Protein AF-A0A2Z5PJX3-F1 (afdb_monomer)

Solvent-accessible surface area (backbone atoms only — not comparable to full-atom values): 12670 Å² total; per-residue (Å²): 133,63,71,69,59,55,53,55,52,50,52,55,50,52,56,53,39,61,76,67,70,78,62,76,98,75,72,78,76,47,72,66,60,55,50,52,52,53,50,53,51,51,51,50,51,51,52,50,49,52,58,71,68,41,98,76,66,58,88,32,54,37,58,27,92,85,64,36,52,59,46,70,39,87,49,50,39,29,70,33,85,63,18,35,38,29,1,36,32,38,40,31,39,28,19,23,34,28,49,53,15,35,43,42,37,55,42,73,61,66,64,33,36,40,39,32,34,35,22,33,38,25,40,45,17,39,36,41,39,44,62,67,26,37,33,41,34,33,37,39,18,36,37,27,44,46,14,36,44,30,26,42,28,36,40,21,41,42,14,34,38,25,42,49,12,38,41,28,27,26,35,40,22,40,46,13,35,40,20,42,50,12,40,36,39,16,67,93,42,84,94,50,34,64,48,48,61,36,23,29,46,53,54,54,14,41,32,33,58,47,98,87,67,47,59,32,37,42,40,78,89,71,50,72,38,74,49,67,86,72,42,52,62,57,51,77,89,54,65,62,47,49,59,53,52,32,55,51,36,34,54,48,16,49,55,60,73,74,110

Nearest PDB structures (foldseek):
  3oup-assembly1_A  TM=8.317E-01  e=2.552E-13  Methanosarcina thermophila
  3otz-assembly1_A  TM=8.317E-01  e=4.965E-13  Methanosarcina thermophila
  3ow5-assembly1_A  TM=8.429E-01  e=9.179E-13  Methanosarcina thermophila
  1qrl-assembly1_A  TM=8.020E-01  e=3.137E-12  Methanosarcina thermophila
  5vmk-assembly1_C  TM=3.518E-01  e=7.604E-02  Acinetobacter baumannii

Foldseek 3Di:
DDVVVVVVVVVVVVVVCVVVVNDDPPPPCDPVNVVVVVVVVVVVVVVVVCVVPPPDPLVQFEEAPVRAGEAEDPALEDADSQHHAYHQEYAEHLEAHEHLEYAYQHQPPGPYEYHEYLEYHYANEYEYEHYPAYEAEYALEYDEHNEYEYPPEYHEALEYEYANEYAYQAYEYALEYEEAVEYEHQPPPVVTHYQYHQFYLYHNWYFYQDPVRQTWIQHPVRDIDRDSVPGHGDDPVCSCVSVVVSVVSSVVSVVVVVD

pLDDT: mean 88.61, std 17.19, range [41.38, 98.94]

Sequence (259 aa):
MNKKIAVLGMFCMALTLLFAGCVDNQTAVDESTTNELKSEISNLEAEVNKLKSSPNMIPNVRQNLEGHSPSISKIGTYIDPDAVVIGNVKIGDNVYVGPHAVVRCDEVPTKGIVIGNKVNIQDGVIIHALRGTKIEIEDEASLAHGSIVHGPAKIGKNAFVAFGAVVFAAEVGPGALIGHNAVVDGIGVEGGLKIPAGKMVPSGAVVMKDVDGQVKAFLPDGTVLTDLNELPNVVDWYKPVPGKVVDVNIELAEGYLKK

InterPro domains:
  IPR001451 Hexapeptide repeat [PF00132] (76-104)
  IPR011004 Trimeric LpxA-like superfamily [SSF51161] (70-209)
  IPR052265 Gamma-class Carbonic Anhydrase [PTHR43360] (65-257)

Organism: NCBI:txid637914

Mean predicted aligned error: 10.29 Å

Secondary structure (DSSP, 8-state):
--HHHHHHHHHHHHHHHHHTT-S-S-----HHHHHHHHHHHHHHHHHHHHHHTSS---TTEE--TT----EE-SSS-EE-TT-EEEESEEE-TT-EE-TT-EEEE-SSS---EEE-TT-EE-TT-EEEE-TT--EEE-TT-EE-TT-EEEESEEE-TT-EE-TT-EEESEEEPTT-EE-TT-EEE-TT-TT-EEEPTTBEE-TT-EEEE-TTS-EEEE-TTS-EES-GGGSPBPPTTTTTHHHHHHHHHHHHHHHHHT-

Structure (mmCIF, N/CA/C/O backbone):
data_AF-A0A2Z5PJX3-F1
#
_entry.id   AF-A0A2Z5PJX3-F1
#
loop_
_atom_site.group_PDB
_atom_site.id
_atom_site.type_symbol
_atom_site.label_atom_id
_atom_site.label_alt_id
_atom_site.label_comp_id
_atom_site.label_asym_id
_atom_site.label_entity_id
_atom_site.label_seq_id
_atom_site.pdbx_PDB_ins_code
_atom_site.Cartn_x
_atom_site.Cartn_y
_atom_site.Cartn_z
_atom_site.occupancy
_atom_site.B_iso_or_equiv
_atom_site.auth_seq_id
_atom_site.auth_comp_id
_atom_site.auth_asym_id
_atom_site.auth_atom_id
_atom_site.pdbx_PDB_model_num
ATOM 1 N N . MET A 1 1 ? -43.841 -21.599 4.870 1.00 46.22 1 MET A N 1
ATOM 2 C CA . MET A 1 1 ? -44.004 -20.151 5.127 1.00 46.22 1 MET A CA 1
ATOM 3 C C . MET A 1 1 ? -43.668 -19.905 6.591 1.00 46.22 1 MET A C 1
ATOM 5 O O . MET A 1 1 ? -44.207 -20.600 7.443 1.00 46.22 1 MET A O 1
ATOM 9 N N . ASN A 1 2 ? -42.670 -19.069 6.875 1.00 43.12 2 ASN A N 1
ATOM 10 C CA . ASN A 1 2 ? -42.011 -19.016 8.183 1.00 43.12 2 ASN A CA 1
ATOM 11 C C . ASN A 1 2 ? -42.954 -18.403 9.238 1.00 43.12 2 ASN A C 1
ATOM 13 O O . ASN A 1 2 ? -43.406 -17.275 9.043 1.00 43.12 2 ASN A O 1
ATOM 17 N N . LYS A 1 3 ? -43.253 -19.111 10.341 1.00 44.91 3 LYS A N 1
ATOM 18 C CA . LYS A 1 3 ? -44.212 -18.657 11.379 1.00 44.91 3 LYS A CA 1
ATOM 19 C C . LYS A 1 3 ? -43.904 -17.241 11.900 1.00 44.91 3 LYS A C 1
ATOM 21 O O . LYS A 1 3 ? -44.824 -16.487 12.183 1.00 44.91 3 LYS A O 1
ATOM 26 N N . LYS A 1 4 ? -42.627 -16.843 11.912 1.00 42.62 4 LYS A N 1
ATOM 27 C CA . LYS A 1 4 ? -42.163 -15.500 12.307 1.00 42.62 4 LYS A CA 1
ATOM 28 C C . LYS A 1 4 ? -42.618 -14.368 11.367 1.00 42.62 4 LYS A C 1
ATOM 30 O O . LYS A 1 4 ? -42.887 -13.269 11.832 1.00 42.62 4 LYS A O 1
ATOM 35 N N . ILE A 1 5 ? -42.760 -14.635 10.065 1.00 48.75 5 ILE A N 1
ATOM 36 C CA . ILE A 1 5 ? -43.233 -13.641 9.078 1.00 48.75 5 ILE A CA 1
ATOM 37 C C . ILE A 1 5 ? -44.749 -13.434 9.214 1.00 48.75 5 ILE A C 1
ATOM 39 O O . ILE A 1 5 ? -45.239 -12.318 9.067 1.00 48.75 5 ILE A O 1
ATOM 43 N N . ALA A 1 6 ? -45.490 -14.492 9.560 1.00 45.69 6 ALA A N 1
ATOM 44 C CA . ALA A 1 6 ? -46.930 -14.409 9.792 1.00 45.69 6 ALA A CA 1
ATOM 45 C C . ALA A 1 6 ? -47.277 -13.582 11.046 1.00 45.69 6 ALA A C 1
ATOM 47 O O . ALA A 1 6 ? -48.224 -12.801 11.012 1.00 45.69 6 ALA A O 1
ATOM 48 N N . VAL A 1 7 ? -46.485 -13.704 12.120 1.00 50.12 7 VAL A N 1
ATOM 49 C CA . VAL A 1 7 ? -46.673 -12.937 13.367 1.00 50.12 7 VAL A CA 1
ATOM 50 C C . VAL A 1 7 ? -46.388 -11.447 13.155 1.00 50.12 7 VAL A C 1
ATOM 52 O O . VAL A 1 7 ? -47.189 -10.608 13.557 1.00 50.12 7 VAL A O 1
ATOM 55 N N . LEU A 1 8 ? -45.310 -11.104 12.440 1.00 48.91 8 LEU A N 1
ATOM 56 C CA . LEU A 1 8 ? -44.985 -9.708 12.126 1.00 48.91 8 LEU A CA 1
ATOM 57 C C . LEU A 1 8 ? -46.034 -9.060 11.200 1.00 48.91 8 LEU A C 1
ATOM 59 O O . LEU A 1 8 ? -46.390 -7.895 11.378 1.00 48.91 8 LEU A O 1
ATOM 63 N N . GLY A 1 9 ? -46.574 -9.836 10.251 1.00 48.81 9 GLY A N 1
ATOM 64 C CA . GLY A 1 9 ? -47.677 -9.411 9.386 1.00 48.81 9 GLY A CA 1
ATOM 65 C C . GLY A 1 9 ? -48.978 -9.146 10.152 1.00 48.81 9 GLY A C 1
ATOM 66 O O . GLY A 1 9 ? -49.625 -8.128 9.915 1.00 48.81 9 GLY A O 1
ATOM 67 N N . MET A 1 10 ? -49.333 -10.006 11.115 1.00 57.09 10 MET A N 1
ATOM 68 C CA . MET A 1 10 ? -50.496 -9.788 11.989 1.00 57.09 10 MET A CA 1
ATOM 69 C C . MET A 1 10 ? -50.324 -8.563 12.891 1.00 57.09 10 MET A C 1
ATOM 71 O O . MET A 1 10 ? -51.282 -7.818 13.082 1.00 57.09 10 MET A O 1
ATOM 75 N N . PHE A 1 11 ? -49.111 -8.307 13.387 1.00 58.03 11 PHE A N 1
ATOM 76 C CA . PHE A 1 11 ? -48.839 -7.157 14.251 1.00 58.03 11 PHE A CA 1
ATOM 77 C C . PHE A 1 11 ? -48.949 -5.821 13.497 1.00 58.03 11 PHE A C 1
ATOM 79 O O . PHE A 1 11 ? -49.584 -4.887 13.983 1.00 58.03 11 PHE A O 1
ATOM 86 N N . CYS A 1 12 ? -48.424 -5.741 12.266 1.00 54.69 12 CYS A N 1
ATOM 87 C CA . CYS A 1 12 ? -48.608 -4.562 11.409 1.00 54.69 12 CYS A CA 1
ATOM 88 C C . CYS A 1 12 ? -50.082 -4.341 11.044 1.00 54.69 12 CYS A C 1
ATOM 90 O O . CYS A 1 12 ? -50.561 -3.208 11.078 1.00 54.69 12 CYS A O 1
ATOM 92 N N . MET A 1 13 ? -50.825 -5.406 10.733 1.00 52.38 13 MET A N 1
ATOM 93 C CA . MET A 1 13 ? -52.239 -5.298 10.369 1.00 52.38 13 MET A CA 1
ATOM 94 C C . MET A 1 13 ? -53.106 -4.851 11.557 1.00 52.38 13 MET A C 1
ATOM 96 O O . MET A 1 13 ? -53.961 -3.984 11.388 1.00 52.38 13 MET A O 1
ATOM 100 N N . ALA A 1 14 ? -52.833 -5.356 12.765 1.00 51.91 14 ALA A N 1
ATOM 101 C CA . ALA A 1 14 ? -53.510 -4.934 13.991 1.00 51.91 14 ALA A CA 1
ATOM 102 C C . ALA A 1 14 ? -53.243 -3.456 14.323 1.00 51.91 14 ALA A C 1
ATOM 104 O O . ALA A 1 14 ? -54.176 -2.717 14.634 1.00 51.91 14 ALA A O 1
ATOM 105 N N . LEU A 1 15 ? -51.995 -2.994 14.175 1.00 51.97 15 LEU A N 1
ATOM 106 C CA . LEU A 1 15 ? -51.633 -1.592 14.400 1.00 51.97 15 LEU A CA 1
ATOM 107 C C . LEU A 1 15 ? -52.305 -0.659 13.377 1.00 51.97 15 LEU A C 1
ATOM 109 O O . LEU A 1 15 ? -52.780 0.416 13.730 1.00 51.97 15 LEU A O 1
ATOM 113 N N . THR A 1 16 ? -52.419 -1.095 12.119 1.00 54.25 16 THR A N 1
ATOM 114 C CA . THR A 1 16 ? -53.083 -0.324 11.053 1.00 54.25 16 THR A CA 1
ATOM 115 C C . THR A 1 16 ? -54.600 -0.224 11.277 1.00 54.25 16 THR A C 1
ATOM 117 O O . THR A 1 16 ? -55.190 0.831 11.053 1.00 54.25 16 THR A O 1
ATOM 120 N N . LEU A 1 17 ? -55.236 -1.291 11.776 1.00 47.91 17 LEU A N 1
ATOM 121 C CA . LEU A 1 17 ? -56.667 -1.315 12.109 1.00 47.91 17 LEU A CA 1
ATOM 122 C C . LEU A 1 17 ? -57.007 -0.470 13.351 1.00 47.91 17 LEU A C 1
ATOM 124 O O . LEU A 1 17 ? -58.085 0.123 13.398 1.00 47.91 17 LEU A O 1
ATOM 128 N N . LEU A 1 18 ? -56.075 -0.357 14.307 1.00 49.09 18 LEU A N 1
ATOM 129 C CA . LEU A 1 18 ? -56.179 0.527 15.477 1.00 49.09 18 LEU A CA 1
ATOM 130 C C . LEU A 1 18 ? -56.154 2.016 15.090 1.00 49.09 18 LEU A C 1
ATOM 132 O O . LEU A 1 18 ? -56.940 2.794 15.623 1.00 49.09 18 LEU A O 1
ATOM 136 N N . PHE A 1 19 ? -55.315 2.417 14.128 1.00 47.62 19 PHE A N 1
ATOM 137 C CA . PHE A 1 19 ? -55.285 3.802 13.628 1.00 47.62 19 PHE A CA 1
ATOM 138 C C . PHE A 1 19 ? -56.440 4.139 12.669 1.00 47.62 19 PHE A C 1
ATOM 140 O O . PHE A 1 19 ? -56.795 5.308 12.535 1.00 47.62 19 PHE A O 1
ATOM 147 N N . ALA A 1 20 ? -57.050 3.137 12.027 1.00 50.50 20 ALA A N 1
ATOM 148 C CA . ALA A 1 20 ? -58.196 3.317 11.131 1.00 50.50 20 ALA A CA 1
ATOM 149 C C . ALA A 1 20 ? -59.557 3.400 11.855 1.00 50.50 20 ALA A C 1
ATOM 151 O O . ALA A 1 20 ? -60.579 3.588 11.198 1.00 50.50 20 ALA A O 1
ATOM 152 N N . GLY A 1 21 ? -59.593 3.256 13.187 1.00 41.38 21 GLY A N 1
ATOM 153 C CA . GLY A 1 21 ? -60.825 3.364 13.979 1.00 41.38 21 GLY A CA 1
ATOM 154 C C . GLY A 1 21 ? -61.833 2.224 13.771 1.00 41.38 21 GLY A C 1
ATOM 155 O O . GLY A 1 21 ? -62.995 2.378 14.131 1.00 41.38 21 GLY A O 1
ATOM 156 N N . CYS A 1 22 ? -61.413 1.089 13.200 1.00 49.28 22 CYS A N 1
ATOM 157 C CA . CYS A 1 22 ? -62.289 -0.049 12.877 1.00 49.28 22 CYS A CA 1
ATOM 158 C C . CYS A 1 22 ? -62.397 -1.111 13.990 1.00 49.28 22 CYS A C 1
ATOM 160 O O . CYS A 1 22 ? -62.995 -2.161 13.758 1.00 49.28 22 CYS A O 1
ATOM 162 N N . VAL A 1 23 ? -61.815 -0.889 15.174 1.00 45.81 23 VAL A N 1
ATOM 163 C CA . VAL A 1 23 ? -61.860 -1.850 16.289 1.00 45.81 23 VAL A CA 1
ATOM 164 C C . VAL A 1 23 ? -62.451 -1.168 17.520 1.00 45.81 23 VAL A C 1
ATOM 166 O O . VAL A 1 23 ? -61.858 -0.237 18.064 1.00 45.81 23 VAL A O 1
ATOM 169 N N . ASP A 1 24 ? -63.628 -1.635 17.942 1.00 44.88 24 ASP A N 1
ATOM 170 C CA . ASP A 1 24 ? -64.253 -1.241 19.202 1.00 44.88 24 ASP A CA 1
ATOM 171 C C . ASP A 1 24 ? -63.334 -1.572 20.385 1.00 44.88 24 ASP A C 1
ATOM 173 O O . ASP A 1 24 ? -62.686 -2.618 20.434 1.00 44.88 24 ASP A O 1
ATOM 177 N N . ASN A 1 25 ? -63.306 -0.672 21.367 1.00 46.69 25 ASN A N 1
ATOM 178 C CA . ASN A 1 25 ? -62.399 -0.640 22.520 1.00 46.69 25 ASN A CA 1
ATOM 179 C C . ASN A 1 25 ? -62.655 -1.763 23.566 1.00 46.69 25 ASN A C 1
ATOM 181 O O . ASN A 1 25 ? -62.454 -1.569 24.764 1.00 46.69 25 ASN A O 1
ATOM 185 N N . GLN A 1 26 ? -63.157 -2.925 23.136 1.00 46.72 26 GLN A N 1
ATOM 186 C CA . GLN A 1 26 ? -63.553 -4.063 23.971 1.00 46.72 26 GLN A CA 1
ATOM 187 C C . GLN A 1 26 ? -63.102 -5.402 23.373 1.00 46.72 26 GLN A C 1
ATOM 189 O O . GLN A 1 26 ? -63.875 -6.336 23.194 1.00 46.72 26 GLN A O 1
ATOM 194 N N . THR A 1 27 ? -61.803 -5.550 23.159 1.00 50.88 27 THR A N 1
ATOM 195 C CA . THR A 1 27 ? -61.155 -6.827 23.471 1.00 50.88 27 THR A CA 1
ATOM 196 C C . THR A 1 27 ? -60.094 -6.501 24.497 1.00 50.88 27 THR A C 1
ATOM 198 O O . THR A 1 27 ? -59.020 -6.015 24.148 1.00 50.88 27 THR A O 1
ATOM 201 N N . ALA A 1 28 ? -60.432 -6.673 25.777 1.00 50.59 28 ALA A N 1
ATOM 202 C CA . ALA A 1 28 ? -59.435 -6.644 26.831 1.00 50.59 28 ALA A CA 1
ATOM 203 C C . ALA A 1 28 ? -58.403 -7.715 26.469 1.00 50.59 28 ALA A C 1
ATOM 205 O O . ALA A 1 28 ? -58.712 -8.904 26.506 1.00 50.59 28 ALA A O 1
ATOM 206 N N . VAL A 1 29 ? -57.224 -7.284 26.016 1.00 57.09 29 VAL A N 1
ATOM 207 C CA . VAL A 1 29 ? -56.081 -8.176 25.834 1.00 57.09 29 VAL A CA 1
ATOM 208 C C . VAL A 1 29 ? -55.873 -8.815 27.195 1.00 57.09 29 VAL A C 1
ATOM 210 O O . VAL A 1 29 ? -55.639 -8.097 28.170 1.00 57.09 29 VAL A O 1
ATOM 213 N N . ASP A 1 30 ? -56.089 -10.127 27.291 1.00 65.69 30 ASP A N 1
ATOM 214 C CA . ASP A 1 30 ? -56.069 -10.765 28.595 1.00 65.69 30 ASP A CA 1
ATOM 215 C C . ASP A 1 30 ? -54.675 -10.624 29.227 1.00 65.69 30 ASP A C 1
ATOM 217 O O . ASP A 1 30 ? -53.647 -10.391 28.570 1.00 65.69 30 ASP A O 1
ATOM 221 N N . GLU A 1 31 ? -54.649 -10.698 30.551 1.00 70.25 31 GLU A N 1
ATOM 222 C CA . GLU A 1 31 ? -53.427 -10.510 31.322 1.00 70.25 31 GLU A CA 1
ATOM 223 C C . GLU A 1 31 ? -52.363 -11.559 30.947 1.00 70.25 31 GLU A C 1
ATOM 225 O O . GLU A 1 31 ? -51.169 -11.265 30.978 1.00 70.25 31 GLU A O 1
ATOM 230 N N . SER A 1 32 ? -52.784 -12.745 30.489 1.00 69.94 32 SER A N 1
ATOM 231 C CA . SER A 1 32 ? -51.902 -13.813 30.008 1.00 69.94 32 SER A CA 1
ATOM 232 C C . SER A 1 32 ? -51.153 -13.406 28.736 1.00 69.94 32 SER A C 1
ATOM 234 O O . SER A 1 32 ? -49.930 -13.512 28.677 1.00 69.94 32 SER A O 1
ATOM 236 N N . THR A 1 33 ? -51.862 -12.854 27.756 1.00 72.50 33 THR A N 1
ATOM 237 C CA . THR A 1 33 ? -51.328 -12.376 26.474 1.00 72.50 33 THR A CA 1
ATOM 238 C C . THR A 1 33 ? -50.380 -11.199 26.701 1.00 72.50 33 THR A C 1
ATOM 240 O O . THR A 1 33 ? -49.303 -11.110 26.111 1.00 72.50 33 THR A O 1
ATOM 243 N N . THR A 1 34 ? -50.746 -10.303 27.622 1.00 73.75 34 THR A N 1
ATOM 244 C CA . THR A 1 34 ? -49.898 -9.170 28.014 1.00 73.75 34 THR A CA 1
ATOM 245 C C . THR A 1 34 ? -48.604 -9.643 28.689 1.00 73.75 34 THR A C 1
ATOM 247 O O . THR A 1 34 ? -47.535 -9.073 28.456 1.00 73.75 34 THR A O 1
ATOM 250 N N . ASN A 1 35 ? -48.677 -10.691 29.512 1.00 77.19 35 ASN A N 1
ATOM 251 C CA . ASN A 1 35 ? -47.518 -11.266 30.190 1.00 77.19 35 ASN A CA 1
ATOM 252 C C . ASN A 1 35 ? -46.603 -12.046 29.232 1.00 77.19 35 ASN A C 1
ATOM 254 O O . ASN A 1 35 ? -45.383 -11.920 29.345 1.00 77.19 35 ASN A O 1
ATOM 258 N N . GLU A 1 36 ? -47.153 -12.774 28.253 1.00 80.19 36 GLU A N 1
ATOM 259 C CA . GLU A 1 36 ? -46.365 -13.439 27.204 1.00 80.19 36 GLU A CA 1
ATOM 260 C C . GLU A 1 36 ? -45.559 -12.434 26.371 1.00 80.19 36 GLU A C 1
ATOM 262 O O . GLU A 1 36 ? -44.346 -12.605 26.219 1.00 80.19 36 GLU A O 1
ATOM 267 N N . LEU A 1 37 ? -46.193 -11.343 25.923 1.00 76.12 37 LEU A N 1
ATOM 268 C CA . LEU A 1 37 ? -45.531 -10.287 25.148 1.00 76.12 37 LEU A CA 1
ATOM 269 C C . LEU A 1 37 ? -44.408 -9.600 25.937 1.00 76.12 37 LEU A C 1
ATOM 271 O O . LEU A 1 37 ? -43.331 -9.355 25.395 1.00 76.12 37 LEU A O 1
ATOM 275 N N . LYS A 1 38 ? -44.618 -9.320 27.230 1.00 80.19 38 LYS A N 1
ATOM 276 C CA . LYS A 1 38 ? -43.562 -8.774 28.104 1.00 80.19 38 LYS A CA 1
ATOM 277 C C . LYS A 1 38 ? -42.380 -9.737 28.236 1.00 80.19 38 LYS A C 1
ATOM 279 O O . LYS A 1 38 ? -41.234 -9.292 28.247 1.00 80.19 38 LYS A O 1
ATOM 284 N N . SER A 1 39 ? -42.652 -11.040 28.311 1.00 83.19 39 SER A N 1
ATOM 285 C CA . SER A 1 39 ? -41.619 -12.080 28.352 1.00 83.19 39 SER A CA 1
ATOM 286 C C . SER A 1 39 ? -40.808 -12.119 27.049 1.00 83.19 39 SER A C 1
ATOM 288 O O . SER A 1 39 ? -39.578 -12.145 27.091 1.00 83.19 39 SER A O 1
ATOM 290 N N . GLU A 1 40 ? -41.472 -12.046 25.889 1.00 85.19 40 GLU A N 1
ATOM 291 C CA . GLU A 1 40 ? -40.796 -12.030 24.587 1.00 85.19 40 GLU A CA 1
ATOM 292 C C . GLU A 1 40 ? -39.946 -10.773 24.394 1.00 85.19 40 GLU A C 1
ATOM 294 O O . GLU A 1 40 ? -38.803 -10.880 23.950 1.00 85.19 40 GLU A O 1
ATOM 299 N N . ILE A 1 41 ? -40.457 -9.598 24.777 1.00 81.75 41 ILE A N 1
ATOM 300 C CA . ILE A 1 41 ? -39.696 -8.341 24.738 1.00 81.75 41 ILE A CA 1
ATOM 301 C C . ILE A 1 41 ? -38.460 -8.445 25.632 1.00 81.75 41 ILE A C 1
ATOM 303 O O . ILE A 1 41 ? -37.363 -8.141 25.176 1.00 81.75 41 ILE A O 1
ATOM 307 N N . SER A 1 42 ? -38.606 -8.940 26.863 1.00 86.25 42 SER A N 1
ATOM 308 C CA . SER A 1 42 ? -37.475 -9.107 27.782 1.00 86.25 42 SER A CA 1
ATOM 309 C C . SER A 1 42 ? -36.413 -10.071 27.231 1.00 86.25 42 SER A C 1
ATOM 311 O O . SER A 1 42 ? -35.215 -9.797 27.328 1.00 86.25 42 SER A O 1
ATOM 313 N N . ASN A 1 43 ? -36.832 -11.162 26.581 1.00 85.88 43 ASN A N 1
ATOM 314 C CA . ASN A 1 43 ? -35.920 -12.096 25.918 1.00 85.88 43 ASN A CA 1
ATOM 315 C C . ASN A 1 43 ? -35.189 -11.447 24.732 1.00 85.88 43 ASN A C 1
ATOM 317 O O . ASN A 1 43 ? -33.976 -11.614 24.595 1.00 85.88 43 ASN A O 1
ATOM 321 N N . LEU A 1 44 ? -35.899 -10.679 23.900 1.00 80.69 44 LEU A N 1
ATOM 322 C CA . LEU A 1 44 ? -35.307 -9.934 22.786 1.00 80.69 44 LEU A CA 1
ATOM 323 C C . LEU A 1 44 ? -34.335 -8.858 23.278 1.00 80.69 44 LEU A C 1
ATOM 325 O O . LEU A 1 44 ? -33.252 -8.714 22.720 1.00 80.69 44 LEU A O 1
ATOM 329 N N . GLU A 1 45 ? -34.673 -8.130 24.341 1.00 83.12 45 GLU A N 1
ATOM 330 C CA . GLU A 1 45 ? -33.786 -7.151 24.972 1.00 83.12 45 GLU A CA 1
ATOM 331 C C . GLU A 1 45 ? -32.519 -7.813 25.519 1.00 83.12 45 GLU A C 1
ATOM 333 O O . GLU A 1 45 ? -31.421 -7.288 25.327 1.00 83.12 45 GLU A O 1
ATOM 338 N N . ALA A 1 46 ? -32.638 -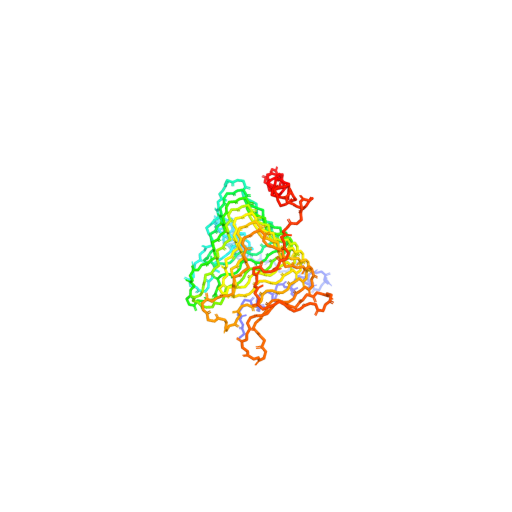8.985 26.148 1.00 79.75 46 ALA A N 1
ATOM 339 C CA . ALA A 1 46 ? -31.492 -9.759 26.612 1.00 79.75 46 ALA A CA 1
ATOM 340 C C . ALA A 1 46 ? -30.606 -10.231 25.446 1.00 79.75 46 ALA A C 1
ATOM 342 O O . ALA A 1 46 ? -29.379 -10.154 25.534 1.00 79.75 46 ALA A O 1
ATOM 343 N N . GLU A 1 47 ? -31.202 -10.670 24.335 1.00 76.00 47 GLU A N 1
ATOM 344 C CA . GLU A 1 47 ? -30.478 -11.090 23.131 1.00 76.00 47 GLU A CA 1
ATOM 345 C C . GLU A 1 47 ? -29.784 -9.903 22.442 1.00 76.00 47 GLU A C 1
ATOM 347 O O . GLU A 1 47 ? -28.600 -9.982 22.110 1.00 76.00 47 GLU A O 1
ATOM 352 N N . VAL A 1 48 ? -30.463 -8.758 22.326 1.00 74.06 48 VAL A N 1
ATOM 353 C CA . VAL A 1 48 ? -29.891 -7.499 21.826 1.00 74.06 48 VAL A CA 1
ATOM 354 C C . VAL A 1 48 ? -28.756 -7.017 22.725 1.00 74.06 48 VAL A C 1
ATOM 356 O O . VAL A 1 48 ? -27.709 -6.619 22.220 1.00 74.06 48 VAL A O 1
ATOM 359 N N . ASN A 1 49 ? -28.917 -7.069 24.047 1.00 75.31 49 ASN A N 1
ATOM 360 C CA . ASN A 1 49 ? -27.867 -6.681 24.985 1.00 75.31 49 ASN A CA 1
ATOM 361 C C . ASN A 1 49 ? -26.667 -7.625 24.905 1.00 75.31 49 ASN A C 1
ATOM 363 O O . ASN A 1 49 ? -25.539 -7.147 24.913 1.00 75.31 49 ASN A O 1
ATOM 367 N N . LYS A 1 50 ? -26.893 -8.931 24.725 1.00 73.19 50 LYS A N 1
ATOM 368 C CA . LYS A 1 50 ? -25.835 -9.921 24.477 1.00 73.19 50 LYS A CA 1
ATOM 369 C C . LYS A 1 50 ? -25.088 -9.661 23.165 1.00 73.19 50 LYS A C 1
ATOM 371 O O . LYS A 1 50 ? -23.874 -9.854 23.110 1.00 73.19 50 LYS A O 1
ATOM 376 N N . LEU A 1 51 ? -25.792 -9.221 22.121 1.00 61.12 51 LEU A N 1
ATOM 377 C CA . LEU A 1 51 ? -25.194 -8.818 20.844 1.00 61.12 51 LEU A CA 1
ATOM 378 C C . LEU A 1 51 ? -24.390 -7.518 20.985 1.00 61.12 51 LEU A C 1
ATOM 380 O O . LEU A 1 51 ? -23.265 -7.452 20.504 1.00 61.12 51 LEU A O 1
ATOM 384 N N . LYS A 1 52 ? -24.919 -6.519 21.704 1.00 60.84 52 LYS A N 1
ATOM 385 C CA . LYS A 1 52 ? -24.226 -5.253 22.006 1.00 60.84 52 LYS A CA 1
ATOM 386 C C . LYS A 1 52 ? -23.009 -5.438 22.915 1.00 60.84 52 LYS A C 1
ATOM 388 O O . LYS A 1 52 ? -22.037 -4.706 22.780 1.00 60.84 52 LYS A O 1
ATOM 393 N N . SER A 1 53 ? -23.061 -6.394 23.842 1.00 55.50 53 SER A N 1
ATOM 394 C CA . SER A 1 53 ? -21.966 -6.715 24.763 1.00 55.50 53 SER A CA 1
ATOM 395 C C . SER A 1 53 ? -20.978 -7.734 24.192 1.00 55.50 53 SER A C 1
ATOM 397 O O . SER A 1 53 ? -20.001 -8.066 24.862 1.00 55.50 53 SER A O 1
ATOM 399 N N . SER A 1 54 ? -21.238 -8.286 23.001 1.00 45.28 54 SER A N 1
ATOM 400 C CA . SER A 1 54 ? -20.305 -9.197 22.345 1.00 45.28 54 SER A CA 1
ATOM 401 C C . SER A 1 54 ? -19.094 -8.390 21.867 1.00 45.28 54 SER A C 1
ATOM 403 O O . SER A 1 54 ? -19.269 -7.444 21.101 1.00 45.28 54 SER A O 1
ATOM 405 N N . PRO A 1 55 ? -17.862 -8.732 22.280 1.00 45.53 55 PRO A N 1
ATOM 406 C CA . PRO A 1 55 ? -16.668 -7.913 22.052 1.00 45.53 55 PRO A CA 1
ATOM 407 C C . PRO A 1 55 ? -16.177 -7.860 20.592 1.00 45.53 55 PRO A C 1
ATOM 409 O O . PRO A 1 55 ? -15.026 -7.522 20.355 1.00 45.53 55 PRO A O 1
ATOM 412 N N . ASN A 1 56 ? -17.017 -8.180 19.607 1.00 45.78 56 ASN A N 1
ATOM 413 C CA . ASN A 1 56 ? -16.700 -8.076 18.187 1.00 45.78 56 ASN A CA 1
ATOM 414 C C . ASN A 1 56 ? -17.985 -7.942 17.376 1.00 45.78 56 ASN A C 1
ATOM 416 O O . ASN A 1 56 ? -18.557 -8.945 16.976 1.00 45.78 56 ASN A O 1
ATOM 420 N N . MET A 1 57 ? -18.410 -6.713 17.116 1.00 44.31 57 MET A N 1
ATOM 421 C CA . MET A 1 57 ? -18.986 -6.321 15.829 1.00 44.31 57 MET A CA 1
ATOM 422 C C . MET A 1 57 ? -18.831 -4.802 15.732 1.00 44.31 57 MET A C 1
ATOM 424 O O . MET A 1 57 ? -19.803 -4.059 15.827 1.00 44.31 57 MET A O 1
ATOM 428 N N . ILE A 1 58 ? -17.600 -4.323 15.525 1.00 53.97 58 ILE A N 1
ATOM 429 C CA . ILE A 1 58 ? -17.482 -3.182 14.615 1.00 53.97 58 ILE A CA 1
ATOM 430 C C . ILE A 1 58 ? -17.856 -3.814 13.264 1.00 53.97 58 ILE A C 1
ATOM 432 O O . ILE A 1 58 ? -17.135 -4.715 12.836 1.00 53.97 58 ILE A O 1
ATOM 436 N N . PRO A 1 59 ? -19.019 -3.520 12.644 1.00 64.31 59 PRO A N 1
ATOM 437 C CA . PRO A 1 59 ? -19.541 -4.321 11.519 1.00 64.31 59 PRO A CA 1
ATOM 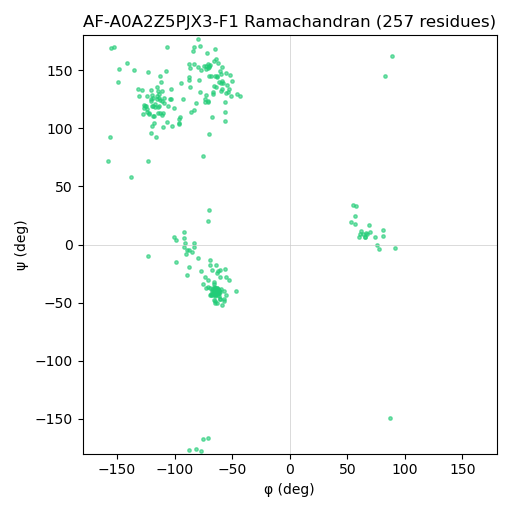438 C C . PRO A 1 59 ? -18.561 -4.432 10.343 1.00 64.31 59 PRO A C 1
ATOM 440 O O . PRO A 1 59 ? -18.642 -5.326 9.491 1.00 64.31 59 PRO A O 1
ATOM 443 N N . ASN A 1 60 ? -17.638 -3.486 10.313 1.00 89.25 60 ASN A N 1
ATOM 444 C CA . ASN A 1 60 ? -16.630 -3.263 9.318 1.00 89.25 60 ASN A CA 1
ATOM 445 C C . ASN A 1 60 ? -15.329 -4.067 9.583 1.00 89.25 60 ASN A C 1
ATOM 447 O O . ASN A 1 60 ? -14.629 -4.351 8.620 1.00 89.25 60 ASN A O 1
ATOM 451 N N . VAL A 1 61 ? -15.055 -4.551 10.808 1.00 93.81 61 VAL A N 1
ATOM 452 C CA . VAL A 1 61 ? -13.920 -5.440 11.154 1.00 93.81 61 VAL A CA 1
ATOM 453 C C . VAL A 1 61 ? -14.422 -6.842 11.520 1.00 93.81 61 VAL A C 1
ATOM 455 O O . VAL A 1 61 ? -15.052 -7.027 12.561 1.00 93.81 61 VAL A O 1
ATOM 458 N N . ARG A 1 62 ? -14.153 -7.861 10.690 1.00 93.81 62 ARG A N 1
ATOM 459 C CA . ARG A 1 62 ? -14.771 -9.194 10.866 1.00 93.81 62 ARG A CA 1
ATOM 460 C C . ARG A 1 62 ? -13.961 -10.380 10.338 1.00 93.81 62 ARG A C 1
ATOM 462 O O . ARG A 1 62 ? -12.965 -10.232 9.634 1.00 93.81 62 ARG A O 1
ATOM 469 N N . GLN A 1 63 ? -14.421 -11.580 10.684 1.00 95.69 63 GLN A N 1
ATOM 470 C CA . GLN A 1 63 ? -13.816 -12.843 10.265 1.00 95.69 63 GLN A CA 1
ATOM 471 C C . GLN A 1 63 ? -13.990 -13.135 8.769 1.00 95.69 63 GLN A C 1
ATOM 473 O O . GLN A 1 63 ? -14.956 -12.685 8.150 1.00 95.69 63 GLN A O 1
ATOM 478 N N . ASN A 1 64 ? -13.074 -13.925 8.201 1.00 94.25 64 ASN A N 1
ATOM 479 C CA . ASN A 1 64 ? -13.285 -14.579 6.904 1.00 94.25 64 ASN A CA 1
ATOM 480 C C . ASN A 1 64 ? -13.998 -15.939 7.048 1.00 94.25 64 ASN A C 1
ATOM 482 O O . ASN A 1 64 ? -14.361 -16.357 8.145 1.00 94.25 64 ASN A O 1
ATOM 486 N N . LEU A 1 65 ? -14.173 -16.640 5.922 1.00 91.12 65 LEU A N 1
ATOM 487 C CA . LEU A 1 65 ? -14.884 -17.923 5.828 1.00 91.12 65 LEU A CA 1
ATOM 488 C C . LEU A 1 65 ? -14.269 -19.055 6.674 1.00 91.12 65 LEU A C 1
ATOM 490 O O . LEU A 1 65 ? -14.969 -20.007 7.002 1.00 91.12 65 LEU A O 1
ATOM 494 N N . GLU A 1 66 ? -12.987 -18.955 7.037 1.00 92.88 66 GLU A N 1
ATOM 495 C CA . GLU A 1 66 ? -12.276 -19.928 7.887 1.00 92.88 66 GLU A CA 1
ATOM 496 C C . GLU A 1 66 ? -12.155 -19.472 9.352 1.00 92.88 66 GLU A C 1
ATOM 498 O O . GLU A 1 66 ? -11.489 -20.118 10.156 1.00 92.88 66 GLU A O 1
ATOM 503 N N . GLY A 1 67 ? -12.793 -18.358 9.723 1.00 93.31 67 GLY A N 1
ATOM 504 C CA . GLY A 1 67 ? -12.777 -17.844 11.093 1.00 93.31 67 GLY A CA 1
ATOM 505 C C . GLY A 1 67 ? -11.525 -17.041 11.460 1.00 93.31 67 GLY A C 1
ATOM 506 O O . GLY A 1 67 ? -11.377 -16.650 12.618 1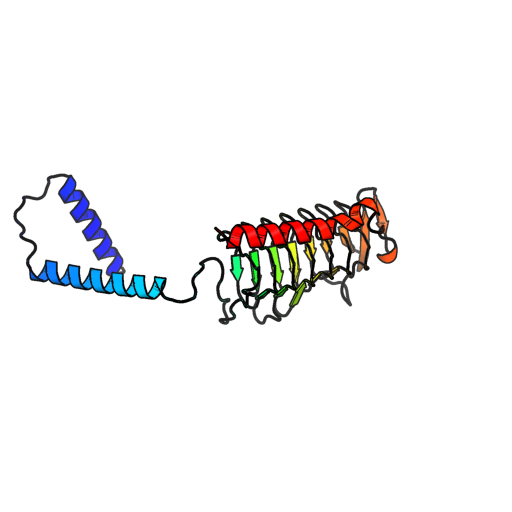.00 93.31 67 GLY A O 1
ATOM 507 N N . HIS A 1 68 ? -10.635 -16.738 10.507 1.00 95.12 68 HIS A N 1
ATOM 508 C CA . HIS A 1 68 ? -9.515 -15.832 10.768 1.00 95.12 68 HIS A CA 1
ATOM 509 C C . HIS A 1 68 ? -10.035 -14.416 11.022 1.00 95.12 68 HIS A C 1
ATOM 511 O O . HIS A 1 68 ? -10.798 -13.895 10.209 1.00 95.12 68 HIS A O 1
ATOM 517 N N . SER A 1 69 ? -9.593 -13.794 12.114 1.00 95.06 69 SER A N 1
ATOM 518 C CA . SER A 1 69 ? -9.931 -12.413 12.477 1.00 95.06 69 SER A CA 1
ATOM 519 C C . SER A 1 69 ? -8.738 -11.475 12.283 1.00 95.06 69 SER A C 1
ATOM 521 O O . SER A 1 69 ? -7.604 -11.896 12.534 1.00 95.06 69 SER A O 1
ATOM 523 N N . PRO A 1 70 ? -8.978 -10.193 11.953 1.00 97.62 70 PRO A N 1
ATOM 524 C CA . PRO A 1 70 ? -7.933 -9.182 11.966 1.00 97.62 70 PRO A CA 1
ATOM 525 C C . PRO A 1 70 ? -7.300 -9.015 13.356 1.00 97.62 70 PRO A C 1
ATOM 527 O O . PRO A 1 70 ? -7.994 -8.982 14.372 1.00 97.62 70 PRO A O 1
ATOM 530 N N . SER A 1 71 ? -5.977 -8.866 13.394 1.00 97.56 71 SER A N 1
ATOM 531 C CA . SER A 1 71 ? -5.189 -8.493 14.569 1.00 97.56 71 SER A CA 1
ATOM 532 C C . SER A 1 71 ? -4.718 -7.053 14.407 1.00 97.56 71 SER A C 1
ATOM 534 O O . SER A 1 71 ? -3.789 -6.787 13.645 1.00 97.56 71 SER A O 1
ATOM 536 N N . ILE A 1 72 ? -5.342 -6.133 15.136 1.00 97.25 72 ILE A N 1
ATOM 537 C CA . ILE A 1 72 ? -5.119 -4.689 15.007 1.00 97.25 72 ILE A CA 1
ATOM 538 C C . ILE A 1 72 ? -4.420 -4.170 16.263 1.00 97.25 72 ILE A C 1
ATOM 540 O O . ILE A 1 72 ? -4.840 -4.491 17.379 1.00 97.25 72 ILE A O 1
ATOM 544 N N . SER A 1 73 ? -3.356 -3.381 16.094 1.00 96.88 73 SER A N 1
ATOM 545 C CA . SER A 1 73 ? -2.714 -2.719 17.227 1.00 96.88 73 SER A CA 1
ATOM 546 C C . SER A 1 73 ? -3.655 -1.726 17.911 1.00 96.88 73 SER A C 1
ATOM 548 O O . SER A 1 73 ? -4.451 -1.047 17.273 1.00 96.88 73 SER A O 1
ATOM 550 N N . LYS A 1 74 ? -3.534 -1.610 19.235 1.00 93.12 74 LYS A N 1
ATOM 551 C CA . LYS A 1 74 ? -4.251 -0.602 20.033 1.00 93.12 74 LYS A CA 1
ATOM 552 C C . LYS A 1 74 ? -3.450 0.691 20.208 1.00 93.12 74 LYS A C 1
ATOM 554 O O . LYS A 1 74 ? -3.924 1.616 20.860 1.00 93.12 74 LYS A O 1
ATOM 559 N N . ILE A 1 75 ? -2.229 0.746 19.678 1.00 96.81 75 ILE A N 1
ATOM 560 C CA . ILE A 1 75 ? -1.312 1.873 19.846 1.00 96.81 75 ILE A CA 1
ATOM 561 C C . ILE A 1 75 ? -1.460 2.783 18.628 1.00 96.81 75 ILE A C 1
ATOM 563 O O . ILE A 1 75 ? -1.013 2.436 17.535 1.00 96.81 75 ILE A O 1
ATOM 567 N N . GLY A 1 76 ? -2.152 3.911 18.810 1.00 95.88 76 GLY A N 1
ATOM 568 C CA . GLY A 1 76 ? -2.280 4.983 17.812 1.00 95.88 76 GLY A CA 1
ATOM 569 C C . GLY A 1 76 ? -2.945 4.593 16.488 1.00 95.88 76 GLY A C 1
ATOM 570 O O . GLY A 1 76 ? -2.914 5.372 15.545 1.00 95.88 76 GLY A O 1
ATOM 571 N N . THR A 1 77 ? -3.521 3.393 16.385 1.00 98.19 77 THR A N 1
ATOM 572 C CA . THR A 1 77 ? -4.114 2.891 15.143 1.00 98.19 77 THR A CA 1
ATOM 573 C C . THR A 1 77 ? -5.594 3.210 15.091 1.00 98.19 77 THR A C 1
ATOM 575 O O . THR A 1 77 ? -6.344 2.839 15.994 1.00 98.19 77 THR A O 1
ATOM 578 N N . TYR A 1 78 ? -6.006 3.874 14.017 1.00 97.81 78 TYR A N 1
ATOM 579 C CA . TYR A 1 78 ? -7.385 4.253 13.756 1.00 97.81 78 TYR A CA 1
ATOM 580 C C . TYR A 1 78 ? -7.912 3.513 12.528 1.00 97.81 78 TYR A C 1
ATOM 582 O O . TYR A 1 78 ? -7.268 3.496 11.478 1.00 97.81 78 TYR A O 1
ATOM 590 N N . ILE A 1 79 ? -9.101 2.926 12.665 1.00 97.94 79 ILE A N 1
ATOM 591 C CA . ILE A 1 79 ? -9.865 2.367 11.552 1.00 97.94 79 ILE A CA 1
ATOM 592 C C . ILE A 1 79 ? -11.178 3.117 11.481 1.00 97.94 79 ILE A C 1
ATOM 594 O O . ILE A 1 79 ? -11.968 3.070 12.426 1.00 97.94 79 ILE A O 1
ATOM 598 N N . ASP A 1 80 ? -11.402 3.780 10.355 1.00 97.88 80 ASP A N 1
ATOM 599 C CA . ASP A 1 80 ? -12.632 4.510 10.130 1.00 97.88 80 ASP A CA 1
ATOM 600 C C . ASP A 1 80 ? -13.865 3.581 10.148 1.00 97.88 80 ASP A C 1
ATOM 602 O O . ASP A 1 80 ? -13.793 2.468 9.611 1.00 97.88 80 ASP A O 1
ATOM 606 N N . PRO A 1 81 ? -15.005 3.995 10.740 1.00 95.44 81 PRO A N 1
ATOM 607 C CA . PRO A 1 81 ? -16.232 3.197 10.761 1.00 95.44 81 PRO A CA 1
ATOM 608 C C . PRO A 1 81 ? -16.736 2.757 9.379 1.00 95.44 81 PRO A C 1
ATOM 610 O O . PRO A 1 81 ? -17.358 1.696 9.280 1.00 95.44 81 PRO A O 1
ATOM 613 N N . ASP A 1 82 ? -16.438 3.522 8.323 1.00 96.62 82 ASP A N 1
ATOM 614 C CA . ASP A 1 82 ? -16.828 3.204 6.946 1.00 96.62 82 ASP A CA 1
ATOM 615 C C . ASP A 1 82 ? -15.786 2.348 6.195 1.00 96.62 82 ASP A C 1
ATOM 617 O O . ASP A 1 82 ? -16.030 1.929 5.059 1.00 96.62 82 ASP A O 1
ATOM 621 N N . ALA A 1 83 ? -14.626 2.067 6.798 1.00 98.06 83 ALA A N 1
ATOM 622 C CA . ALA A 1 83 ? -13.585 1.202 6.235 1.00 98.06 83 ALA A CA 1
ATOM 623 C C . ALA A 1 83 ? -13.815 -0.270 6.585 1.00 98.06 83 ALA A C 1
ATOM 625 O O . ALA A 1 83 ? -14.145 -0.573 7.717 1.00 98.06 83 ALA A O 1
ATOM 626 N N . VAL A 1 84 ? -13.560 -1.219 5.687 1.00 98.12 84 VAL A N 1
ATOM 627 C CA . VAL A 1 84 ? -13.801 -2.655 5.906 1.00 98.12 84 VAL A CA 1
ATOM 628 C C . VAL A 1 84 ? -12.489 -3.434 6.044 1.00 98.12 84 VAL A C 1
ATOM 630 O O . VAL A 1 84 ? -11.661 -3.417 5.140 1.00 98.12 84 VAL A O 1
ATOM 633 N N . VAL A 1 85 ? -12.319 -4.199 7.127 1.00 98.44 85 VAL A N 1
ATOM 634 C CA . VAL A 1 85 ? -11.165 -5.081 7.375 1.00 98.44 85 VAL A CA 1
ATOM 635 C C . VAL A 1 85 ? -11.634 -6.514 7.646 1.00 98.44 85 VAL A C 1
ATOM 637 O O . VAL A 1 85 ? -12.377 -6.773 8.591 1.00 98.44 85 VAL A O 1
ATOM 640 N N . ILE A 1 86 ? -11.215 -7.474 6.819 1.00 98.19 86 ILE A N 1
ATOM 641 C CA . ILE A 1 86 ? -11.727 -8.853 6.865 1.00 98.19 86 ILE A CA 1
ATOM 642 C C . ILE A 1 86 ? -10.593 -9.871 6.848 1.00 98.19 86 ILE A C 1
ATOM 644 O O . ILE A 1 86 ? -9.732 -9.834 5.970 1.00 98.19 86 ILE A O 1
ATOM 648 N N . GLY A 1 87 ? -10.677 -10.867 7.729 1.00 97.38 87 GLY A N 1
ATOM 649 C CA . GLY A 1 87 ? -9.893 -12.095 7.609 1.00 97.38 87 GLY A CA 1
ATOM 650 C C . GLY A 1 87 ? -8.503 -12.038 8.233 1.00 97.38 87 GLY A C 1
ATOM 651 O O . GLY A 1 87 ? -8.287 -11.362 9.234 1.00 97.38 87 GLY A O 1
ATOM 652 N N . ASN A 1 88 ? -7.555 -12.783 7.655 1.00 97.88 88 ASN A N 1
ATOM 653 C CA . ASN A 1 88 ? -6.184 -12.898 8.166 1.00 97.88 88 ASN A CA 1
ATOM 654 C C . ASN A 1 88 ? -5.358 -11.634 7.858 1.00 97.88 88 ASN A C 1
ATOM 656 O O . ASN A 1 88 ? -4.551 -11.602 6.928 1.00 97.88 88 ASN A O 1
ATOM 660 N N . VAL A 1 89 ? -5.604 -10.575 8.624 1.00 98.62 89 VAL A N 1
ATOM 661 C CA . VAL A 1 89 ? -4.953 -9.269 8.484 1.00 98.62 89 VAL A CA 1
ATOM 662 C C . VAL A 1 89 ? -4.237 -8.928 9.785 1.00 98.62 89 VAL A C 1
ATOM 664 O O . VAL A 1 89 ? -4.827 -9.029 10.858 1.00 98.62 89 VAL A O 1
ATOM 667 N N . LYS A 1 90 ? -2.982 -8.487 9.710 1.00 98.75 90 LYS A N 1
ATOM 668 C CA . LYS A 1 90 ? -2.240 -7.931 10.847 1.00 98.75 90 LYS A CA 1
ATOM 669 C C . LYS A 1 90 ? -1.921 -6.465 10.578 1.00 98.75 90 LYS A C 1
ATOM 671 O O . LYS A 1 90 ? -1.341 -6.174 9.539 1.00 98.75 90 LYS A O 1
ATOM 676 N N . ILE A 1 91 ? -2.264 -5.580 11.512 1.00 98.81 91 ILE A N 1
ATOM 677 C CA . ILE A 1 91 ? -2.032 -4.132 11.417 1.00 98.81 91 ILE A CA 1
ATOM 678 C C . ILE A 1 91 ? -1.151 -3.669 12.584 1.00 98.81 91 ILE A C 1
ATOM 680 O O . ILE A 1 91 ? -1.466 -3.965 13.740 1.00 98.81 91 ILE A O 1
ATOM 684 N N . GLY A 1 92 ? -0.039 -3.000 12.259 1.00 98.81 92 GLY A N 1
ATOM 685 C CA . GLY A 1 92 ? 0.935 -2.441 13.201 1.00 98.81 92 GLY A CA 1
ATOM 686 C C . GLY A 1 92 ? 0.469 -1.164 13.901 1.00 98.81 92 GLY A C 1
ATOM 687 O O . GLY A 1 92 ? -0.708 -0.825 13.862 1.00 98.81 92 GLY A O 1
ATOM 688 N N . ASP A 1 93 ? 1.399 -0.481 14.566 1.00 98.81 93 ASP A N 1
ATOM 689 C CA . ASP A 1 93 ? 1.135 0.712 15.378 1.00 98.81 93 ASP A CA 1
ATOM 690 C C . ASP A 1 93 ? 1.001 1.976 14.524 1.00 98.81 93 ASP A C 1
ATOM 692 O O . ASP A 1 93 ? 1.655 2.110 13.488 1.00 98.81 93 ASP A O 1
ATOM 696 N N . ASN A 1 94 ? 0.242 2.958 15.015 1.00 98.62 94 ASN A N 1
ATOM 697 C CA . ASN A 1 94 ? 0.071 4.276 14.394 1.00 98.62 94 ASN A CA 1
ATOM 698 C C . ASN A 1 94 ? -0.408 4.212 12.934 1.00 98.62 94 ASN A C 1
ATOM 700 O O . ASN A 1 94 ? 0.010 5.019 12.104 1.00 98.62 94 ASN A O 1
ATOM 704 N N . VAL A 1 95 ? -1.236 3.218 12.602 1.00 98.88 95 VAL A N 1
ATOM 705 C CA . VAL A 1 95 ? -1.805 3.072 11.259 1.00 98.88 95 VAL A CA 1
ATOM 706 C C . VAL A 1 95 ? -3.090 3.885 11.137 1.00 98.88 95 VAL A C 1
ATOM 708 O O . VAL A 1 95 ? -3.956 3.829 12.008 1.00 98.88 95 VAL A O 1
ATOM 711 N N . TYR A 1 96 ? -3.240 4.600 10.027 1.00 98.81 96 TYR A N 1
ATOM 712 C CA . TYR A 1 96 ? -4.491 5.258 9.651 1.00 98.81 96 TYR A CA 1
ATOM 713 C C . TYR A 1 96 ? -5.185 4.454 8.551 1.00 98.81 96 TYR A C 1
ATOM 715 O O . TYR A 1 96 ? -4.583 4.210 7.505 1.00 98.81 96 TYR A O 1
ATOM 723 N N . VAL A 1 97 ? -6.443 4.063 8.764 1.00 98.81 97 VAL A N 1
ATOM 724 C CA . VAL A 1 97 ? -7.307 3.474 7.731 1.00 98.81 97 VAL A CA 1
ATOM 725 C C . VAL A 1 97 ? -8.510 4.387 7.520 1.00 98.81 97 VAL A C 1
ATOM 727 O O . VAL A 1 97 ? -9.350 4.510 8.408 1.00 98.81 97 VAL A O 1
ATOM 730 N N . GLY A 1 98 ? -8.560 5.042 6.361 1.00 98.56 98 GLY A N 1
ATOM 731 C CA . GLY A 1 98 ? -9.559 6.050 6.017 1.00 98.56 98 GLY A CA 1
ATOM 732 C C . GLY A 1 98 ? -10.884 5.479 5.490 1.00 98.56 98 GLY A C 1
ATOM 733 O O . GLY A 1 98 ? -10.970 4.285 5.184 1.00 98.56 98 GLY A O 1
ATOM 734 N N . PRO A 1 99 ? -11.912 6.335 5.350 1.00 98.44 99 PRO A N 1
ATOM 735 C CA . PRO A 1 99 ? -13.247 5.952 4.895 1.00 98.44 99 PRO A CA 1
ATOM 736 C C . PRO A 1 99 ? -13.248 5.122 3.608 1.00 98.44 99 PRO A C 1
ATOM 738 O O . PRO A 1 99 ? -12.494 5.375 2.667 1.00 98.44 99 PRO A O 1
ATOM 741 N N . HIS A 1 100 ? -14.127 4.123 3.544 1.00 98.44 100 HIS A N 1
ATOM 742 C CA . HIS A 1 100 ? -14.320 3.254 2.375 1.00 98.44 100 HIS A CA 1
ATOM 743 C C . HIS A 1 100 ? -13.094 2.443 1.922 1.00 98.44 100 HIS A C 1
ATOM 745 O O . HIS A 1 100 ? -13.168 1.765 0.895 1.00 98.44 100 HIS A O 1
ATOM 751 N N . ALA A 1 101 ? -11.982 2.457 2.663 1.00 98.81 101 ALA A N 1
ATOM 752 C CA . ALA A 1 101 ? -10.890 1.526 2.418 1.00 98.81 101 ALA A CA 1
ATOM 753 C C . ALA A 1 101 ? -11.360 0.083 2.662 1.00 98.81 101 ALA A C 1
ATOM 755 O O . ALA A 1 101 ? -12.145 -0.179 3.571 1.00 98.81 101 ALA A O 1
ATOM 756 N N . VAL A 1 102 ? -10.873 -0.873 1.872 1.00 98.75 102 VAL A N 1
ATOM 757 C CA . VAL A 1 102 ? -11.190 -2.299 2.020 1.00 98.75 102 VAL A CA 1
ATOM 758 C C . VAL A 1 102 ? -9.901 -3.104 2.094 1.00 98.75 102 VAL A C 1
ATOM 760 O O . VAL A 1 102 ? -9.197 -3.255 1.101 1.00 98.75 102 VAL A O 1
ATOM 763 N N . VAL A 1 103 ? -9.625 -3.689 3.256 1.00 98.75 103 VAL A N 1
ATOM 764 C CA . VAL A 1 103 ? -8.515 -4.619 3.486 1.00 98.75 103 VAL A CA 1
ATOM 765 C C . VAL A 1 103 ? -9.090 -6.010 3.705 1.00 98.75 103 VAL A C 1
ATOM 767 O O . VAL A 1 103 ? -9.600 -6.329 4.778 1.00 98.75 103 VAL A O 1
ATOM 770 N N . ARG A 1 104 ? -9.052 -6.857 2.677 1.00 98.38 104 ARG A N 1
ATOM 771 C CA . ARG A 1 104 ? -9.799 -8.119 2.671 1.00 98.38 104 ARG A CA 1
ATOM 772 C C . ARG A 1 104 ? -8.895 -9.306 2.362 1.00 98.38 104 ARG A C 1
ATOM 774 O O . ARG A 1 104 ? -8.306 -9.405 1.293 1.00 98.38 104 ARG A O 1
ATOM 781 N N . CYS A 1 105 ? -8.802 -10.216 3.325 1.00 97.94 105 CYS A N 1
ATOM 782 C CA . CYS A 1 105 ? -7.987 -11.420 3.264 1.00 97.94 105 CYS A CA 1
ATOM 783 C C . CYS A 1 105 ? -8.849 -12.673 3.492 1.00 97.94 105 CYS A C 1
ATOM 785 O O . CYS A 1 105 ? -8.817 -13.304 4.555 1.00 97.94 105 CYS A O 1
ATOM 787 N N . ASP A 1 106 ? -9.668 -13.008 2.500 1.00 96.12 106 ASP A N 1
ATOM 788 C CA . ASP A 1 106 ? -10.703 -14.046 2.566 1.00 96.12 106 ASP A CA 1
ATOM 789 C C . ASP A 1 106 ? -10.576 -15.147 1.499 1.00 96.12 106 ASP A C 1
ATOM 791 O O . ASP A 1 106 ? -11.237 -16.178 1.630 1.00 96.12 106 ASP A O 1
ATOM 795 N N . GLU A 1 107 ? -9.704 -14.994 0.498 1.00 96.88 107 GLU A N 1
ATOM 796 C CA . GLU A 1 107 ? -9.361 -16.081 -0.422 1.00 96.88 107 GLU A CA 1
ATOM 797 C C . GLU A 1 107 ? -8.531 -17.165 0.286 1.00 96.88 107 GLU A C 1
ATOM 799 O O . GLU A 1 107 ? -7.308 -17.086 0.409 1.00 96.88 107 GLU A O 1
ATOM 804 N N . VAL A 1 108 ? -9.221 -18.197 0.771 1.00 92.38 108 VAL A N 1
ATOM 805 C CA . VAL A 1 108 ? -8.635 -19.302 1.544 1.00 92.38 108 VAL A CA 1
ATOM 806 C C . VAL A 1 108 ? -8.108 -20.440 0.655 1.00 92.38 108 VAL A C 1
ATOM 808 O O . VAL A 1 108 ? -8.736 -20.734 -0.356 1.00 92.38 108 VAL A O 1
ATOM 811 N N . PRO A 1 109 ? -6.994 -21.127 0.975 1.00 94.62 109 PRO A N 1
ATOM 812 C CA . PRO A 1 109 ? -6.102 -20.855 2.097 1.00 94.62 109 PRO A CA 1
ATOM 813 C C . PRO A 1 109 ? -5.358 -19.532 1.894 1.00 94.62 109 PRO A C 1
ATOM 815 O O . PRO A 1 109 ? -4.984 -19.188 0.776 1.00 94.62 109 PRO A O 1
ATOM 818 N N . THR A 1 110 ? -5.117 -18.804 2.980 1.00 92.81 110 THR A N 1
ATOM 819 C CA . THR A 1 110 ? -4.470 -17.485 2.953 1.00 92.81 110 THR A CA 1
ATOM 820 C C . THR A 1 110 ? -3.091 -17.515 3.617 1.00 92.81 110 THR A C 1
ATOM 822 O O . THR A 1 110 ? -2.896 -18.216 4.609 1.00 92.81 110 THR A O 1
ATOM 825 N N . LYS A 1 111 ? -2.130 -16.728 3.104 1.00 96.69 111 LYS A N 1
ATOM 826 C CA . LYS A 1 111 ? -0.854 -16.439 3.797 1.00 96.69 111 LYS A CA 1
ATOM 827 C C . LYS A 1 111 ? -0.855 -15.091 4.533 1.00 96.69 111 LYS A C 1
ATOM 829 O O . LYS A 1 111 ? 0.160 -14.719 5.120 1.00 96.69 111 LYS A O 1
ATOM 834 N N . GLY A 1 112 ? -1.990 -14.396 4.528 1.00 97.50 112 GLY A N 1
ATOM 835 C CA . GLY A 1 112 ? -2.234 -13.170 5.277 1.00 97.50 112 GLY A CA 1
ATOM 836 C C . GLY A 1 112 ? -1.861 -11.876 4.549 1.00 97.50 112 GLY A C 1
ATOM 837 O O . GLY A 1 112 ? -1.089 -11.858 3.587 1.00 97.50 112 GLY A O 1
ATOM 838 N N . ILE A 1 113 ? -2.416 -10.778 5.056 1.00 98.81 113 ILE A N 1
ATOM 839 C CA . ILE A 1 113 ? -2.013 -9.402 4.747 1.00 98.81 113 ILE A CA 1
ATOM 840 C C . ILE A 1 113 ? -1.329 -8.845 5.995 1.00 98.81 113 ILE A C 1
ATOM 842 O O . ILE A 1 113 ? -1.926 -8.822 7.071 1.00 98.81 113 ILE A O 1
ATOM 846 N N . VAL A 1 114 ? -0.077 -8.412 5.867 1.00 98.88 114 VAL A N 1
ATOM 847 C CA . VAL A 1 114 ? 0.697 -7.824 6.968 1.00 98.88 114 VAL A CA 1
ATOM 848 C C . VAL A 1 114 ? 0.965 -6.361 6.656 1.00 98.88 114 VAL A C 1
ATOM 850 O O . VAL A 1 114 ? 1.609 -6.058 5.657 1.00 98.88 114 VAL A O 1
ATOM 853 N N . ILE A 1 115 ? 0.478 -5.478 7.521 1.00 98.94 115 ILE A N 1
ATOM 854 C CA . ILE A 1 115 ? 0.658 -4.030 7.464 1.00 98.94 115 ILE A CA 1
ATOM 855 C C . ILE A 1 115 ? 1.566 -3.620 8.627 1.00 98.94 115 ILE A C 1
ATOM 857 O O . ILE A 1 115 ? 1.282 -3.941 9.784 1.00 98.94 115 ILE A O 1
ATOM 861 N N . GLY A 1 116 ? 2.671 -2.954 8.297 1.00 98.88 116 GLY A N 1
ATOM 862 C CA . GLY A 1 116 ? 3.660 -2.432 9.232 1.00 98.88 116 GLY A CA 1
ATOM 863 C C . GLY A 1 116 ? 3.162 -1.230 10.032 1.00 98.88 116 GLY A C 1
ATOM 864 O O . GLY A 1 116 ? 1.971 -0.927 10.086 1.00 98.88 116 GLY A O 1
ATOM 865 N N . ASN A 1 117 ? 4.099 -0.548 10.677 1.00 98.88 117 ASN A N 1
ATOM 866 C CA . ASN A 1 117 ? 3.819 0.605 11.524 1.00 98.88 117 ASN A CA 1
ATOM 867 C C . ASN A 1 117 ? 3.773 1.895 10.706 1.00 98.88 117 ASN A C 1
ATOM 869 O O . ASN A 1 117 ? 4.484 2.029 9.710 1.00 98.88 117 ASN A O 1
ATOM 873 N N . LYS A 1 118 ? 3.002 2.883 11.170 1.00 98.81 118 LYS A N 1
ATOM 874 C CA . LYS A 1 118 ? 2.911 4.219 10.558 1.00 98.81 118 LYS A CA 1
ATOM 875 C C . LYS A 1 118 ? 2.504 4.190 9.079 1.00 98.81 118 LYS A C 1
ATOM 877 O O . LYS A 1 118 ? 2.847 5.086 8.310 1.00 98.81 118 LYS A O 1
ATOM 882 N N . VAL A 1 119 ? 1.814 3.130 8.667 1.00 98.94 119 VAL A N 1
ATOM 883 C CA . VAL A 1 119 ? 1.248 3.014 7.325 1.00 98.94 119 VAL A CA 1
ATOM 884 C C . VAL A 1 119 ? -0.036 3.832 7.277 1.00 98.94 119 VAL A C 1
ATOM 886 O O . VAL A 1 119 ? -0.816 3.828 8.227 1.00 98.94 119 VAL A O 1
ATOM 889 N N . ASN A 1 120 ? -0.284 4.510 6.163 1.00 98.88 120 ASN A N 1
ATOM 890 C CA . ASN A 1 120 ? -1.592 5.101 5.896 1.00 98.88 120 ASN A CA 1
ATOM 891 C C . ASN A 1 120 ? -2.258 4.399 4.713 1.00 98.88 120 ASN A C 1
ATOM 893 O O . ASN A 1 120 ? -1.649 4.199 3.664 1.00 98.88 120 ASN A O 1
ATOM 897 N N . ILE A 1 121 ? -3.508 4.002 4.928 1.00 98.94 121 ILE A N 1
ATOM 898 C CA . ILE A 1 121 ? -4.405 3.361 3.971 1.00 98.94 121 ILE A CA 1
ATOM 899 C C . ILE A 1 121 ? -5.547 4.347 3.778 1.00 98.94 121 ILE A C 1
ATOM 901 O O . ILE A 1 121 ? -6.474 4.404 4.582 1.00 98.94 121 ILE A O 1
ATOM 905 N N . GLN A 1 122 ? -5.415 5.204 2.775 1.00 98.88 122 GLN A N 1
ATOM 906 C CA . GLN A 1 122 ? -6.311 6.339 2.594 1.00 98.88 122 GLN A CA 1
ATOM 907 C C . GLN A 1 122 ? -7.661 5.917 1.994 1.00 98.88 122 GLN A C 1
ATOM 909 O O . GLN A 1 122 ? -7.942 4.741 1.761 1.00 98.88 122 GLN A O 1
ATOM 914 N N . ASP A 1 123 ? -8.513 6.907 1.762 1.00 98.88 123 ASP A N 1
ATOM 915 C CA . ASP A 1 123 ? -9.896 6.737 1.339 1.00 98.88 123 ASP A CA 1
ATOM 916 C C . ASP A 1 123 ? -10.019 5.859 0.086 1.00 98.88 123 ASP A C 1
ATOM 918 O O . ASP A 1 123 ? -9.324 6.067 -0.914 1.00 98.88 123 ASP A O 1
ATOM 922 N N . GLY A 1 124 ? -10.914 4.873 0.135 1.00 98.75 124 GLY A N 1
ATOM 923 C CA . GLY A 1 124 ? -11.208 3.998 -1.003 1.00 98.75 124 GLY A CA 1
ATOM 924 C C . GLY A 1 124 ? -10.066 3.076 -1.450 1.00 98.75 124 GLY A C 1
ATOM 925 O O . GLY A 1 124 ? -10.180 2.463 -2.510 1.00 98.75 124 GLY A O 1
ATOM 926 N N . VAL A 1 125 ? -8.969 2.964 -0.690 1.00 98.94 125 VAL A N 1
ATOM 927 C CA . VAL A 1 125 ? -7.887 2.019 -1.007 1.00 98.94 125 VAL A CA 1
ATOM 928 C C . VAL A 1 125 ? -8.385 0.581 -0.919 1.00 98.94 125 VAL A C 1
ATOM 930 O O . VAL A 1 125 ? -9.042 0.206 0.051 1.00 98.94 125 VAL A O 1
ATOM 933 N N . ILE A 1 126 ? -8.025 -0.252 -1.897 1.00 98.94 126 ILE A N 1
ATOM 934 C CA . ILE A 1 126 ? -8.375 -1.678 -1.918 1.00 98.94 126 ILE A CA 1
ATOM 935 C C . ILE A 1 126 ? -7.119 -2.532 -1.761 1.00 98.94 126 ILE A C 1
ATOM 937 O O . ILE A 1 126 ? -6.191 -2.452 -2.563 1.00 98.94 126 ILE A O 1
ATOM 941 N N . ILE A 1 127 ? -7.113 -3.406 -0.756 1.00 98.88 127 ILE A N 1
ATOM 942 C CA . ILE A 1 127 ? -6.048 -4.378 -0.502 1.00 98.88 127 ILE A CA 1
ATOM 943 C C . ILE A 1 127 ? -6.660 -5.775 -0.469 1.00 98.88 127 ILE A C 1
ATOM 945 O O . ILE A 1 127 ? -7.489 -6.083 0.391 1.00 98.88 127 ILE A O 1
ATOM 949 N N . HIS A 1 128 ? -6.253 -6.631 -1.403 1.00 98.62 128 HIS A N 1
ATOM 950 C CA . HIS A 1 128 ? -6.809 -7.974 -1.543 1.00 98.62 128 HIS A CA 1
ATOM 951 C C . HIS A 1 128 ? -5.777 -8.954 -2.093 1.00 98.62 128 HIS A C 1
ATOM 953 O O . HIS A 1 128 ? -5.005 -8.606 -2.976 1.00 98.62 128 HIS A O 1
ATOM 959 N N . ALA A 1 129 ? -5.736 -10.185 -1.591 1.00 95.69 129 ALA A N 1
ATOM 960 C CA . ALA A 1 129 ? -4.739 -11.170 -2.005 1.00 95.69 129 ALA A CA 1
ATOM 961 C C . ALA A 1 129 ? -5.380 -12.324 -2.780 1.00 95.69 129 ALA A C 1
ATOM 963 O O . ALA A 1 129 ? -6.421 -12.829 -2.370 1.00 95.69 129 ALA A O 1
ATOM 964 N N . LEU A 1 130 ? -4.715 -12.785 -3.847 1.00 96.12 130 LEU A N 1
ATOM 965 C CA . LEU A 1 130 ? -5.053 -14.064 -4.476 1.00 96.12 130 LEU A CA 1
ATOM 966 C C . LEU A 1 130 ? -4.884 -15.215 -3.474 1.00 96.12 130 LEU A C 1
ATOM 968 O O . LEU A 1 130 ? -3.979 -15.195 -2.627 1.00 96.12 130 LEU A O 1
ATOM 972 N N . ARG A 1 131 ? -5.691 -16.263 -3.631 1.00 96.31 131 ARG A N 1
ATOM 973 C CA . ARG A 1 131 ? -5.614 -17.513 -2.871 1.00 96.31 131 ARG A CA 1
ATOM 974 C C . ARG A 1 131 ? -4.177 -18.019 -2.762 1.00 96.31 131 ARG A C 1
ATOM 976 O O . ARG A 1 131 ? -3.466 -18.163 -3.753 1.00 96.31 131 ARG A O 1
ATOM 983 N N . GLY A 1 132 ? -3.752 -18.337 -1.543 1.00 95.19 132 GLY A N 1
ATOM 984 C CA . GLY A 1 132 ? -2.430 -18.896 -1.254 1.00 95.19 132 GLY A CA 1
ATOM 985 C C . GLY A 1 132 ? -1.273 -17.896 -1.348 1.00 95.19 132 GLY A C 1
ATOM 986 O O . GLY A 1 132 ? -0.112 -18.300 -1.216 1.00 95.19 132 GLY A O 1
ATOM 987 N N . THR A 1 133 ? -1.561 -16.607 -1.548 1.00 96.19 133 THR A N 1
ATOM 988 C CA . THR A 1 133 ? -0.558 -15.538 -1.628 1.00 96.19 133 THR A CA 1
ATOM 989 C C . THR A 1 133 ? -0.559 -14.654 -0.382 1.00 96.19 133 THR A C 1
ATOM 991 O O . THR A 1 133 ? -1.410 -14.791 0.499 1.00 96.19 133 THR A O 1
ATOM 994 N N . LYS A 1 134 ? 0.460 -13.795 -0.282 1.00 96.94 134 LYS A N 1
ATOM 995 C CA . LYS A 1 134 ? 0.691 -12.874 0.833 1.00 96.94 134 LYS A CA 1
ATOM 996 C C . LYS A 1 134 ? 0.765 -11.444 0.302 1.00 96.94 134 LYS A C 1
ATOM 998 O O . LYS A 1 134 ? 1.267 -11.231 -0.804 1.00 96.94 134 LYS A O 1
ATOM 1003 N N . ILE A 1 135 ? 0.338 -10.487 1.119 1.00 98.75 135 ILE A N 1
ATOM 1004 C CA . ILE A 1 135 ? 0.711 -9.077 0.963 1.00 98.75 135 ILE A CA 1
ATOM 1005 C C . ILE A 1 135 ? 1.531 -8.641 2.174 1.00 98.75 135 ILE A C 1
ATOM 1007 O O . ILE A 1 135 ? 1.181 -8.951 3.315 1.00 98.75 135 ILE A O 1
ATOM 1011 N N . GLU A 1 136 ? 2.622 -7.928 1.925 1.00 98.88 136 GLU A N 1
ATOM 1012 C CA . GLU A 1 136 ? 3.447 -7.297 2.953 1.00 98.88 136 GLU A CA 1
ATOM 1013 C C . GLU A 1 136 ? 3.593 -5.810 2.645 1.00 98.88 136 GLU A C 1
ATOM 1015 O O . GLU A 1 136 ? 4.098 -5.440 1.591 1.00 98.88 136 GLU A O 1
ATOM 1020 N N . ILE A 1 137 ? 3.136 -4.957 3.553 1.00 98.94 137 ILE A N 1
ATOM 1021 C CA . ILE A 1 137 ? 3.300 -3.508 3.480 1.00 98.94 137 ILE A CA 1
ATOM 1022 C C . ILE A 1 137 ? 4.198 -3.126 4.648 1.00 98.94 137 ILE A C 1
ATOM 1024 O O . ILE A 1 137 ? 3.826 -3.321 5.803 1.00 98.94 137 ILE A O 1
ATOM 1028 N N . GLU A 1 138 ? 5.403 -2.663 4.345 1.00 98.88 138 GLU A N 1
ATOM 1029 C CA . GLU A 1 138 ? 6.401 -2.288 5.342 1.00 98.88 138 GLU A CA 1
ATOM 1030 C C . GLU A 1 138 ? 6.107 -0.913 5.959 1.00 98.88 138 GLU A C 1
ATOM 1032 O O . GLU A 1 138 ? 5.222 -0.176 5.522 1.00 98.88 138 GLU A O 1
ATOM 1037 N N . ASP A 1 139 ? 6.866 -0.582 7.003 1.00 98.88 139 ASP A N 1
ATOM 1038 C CA . ASP A 1 139 ? 6.681 0.629 7.796 1.00 98.88 139 ASP A CA 1
ATOM 1039 C C . ASP A 1 139 ? 6.702 1.913 6.950 1.00 98.88 139 ASP A C 1
ATOM 1041 O O . ASP A 1 139 ? 7.433 2.029 5.964 1.00 98.88 139 ASP A O 1
ATOM 1045 N N . GLU A 1 140 ? 5.936 2.916 7.378 1.00 98.75 140 GLU A N 1
ATOM 1046 C CA . GLU A 1 140 ? 5.943 4.272 6.802 1.00 98.75 140 GLU A CA 1
ATOM 1047 C C . GLU A 1 140 ? 5.518 4.316 5.316 1.00 98.75 140 GLU A C 1
ATOM 1049 O O . GLU A 1 140 ? 5.657 5.341 4.650 1.00 98.75 140 GLU A O 1
ATOM 1054 N N . ALA A 1 141 ? 4.979 3.220 4.769 1.00 98.81 141 ALA A N 1
ATOM 1055 C CA . ALA A 1 141 ? 4.398 3.210 3.434 1.00 98.81 141 ALA A CA 1
ATOM 1056 C C . ALA A 1 141 ? 3.083 4.007 3.390 1.00 98.81 141 ALA A C 1
ATOM 1058 O O . ALA A 1 141 ? 2.289 4.007 4.332 1.00 98.81 141 ALA A O 1
ATOM 1059 N N . SER A 1 142 ? 2.832 4.668 2.262 1.00 98.88 142 SER A N 1
ATOM 1060 C CA . SER A 1 142 ? 1.596 5.418 2.024 1.00 98.88 142 SER A CA 1
ATOM 1061 C C . SER A 1 142 ? 0.838 4.813 0.852 1.00 98.88 142 SER A C 1
ATOM 1063 O O . SER A 1 142 ? 1.347 4.799 -0.270 1.00 98.88 142 SER A O 1
ATOM 1065 N N . LEU A 1 143 ? -0.372 4.323 1.110 1.00 98.94 143 LEU A N 1
ATOM 1066 C CA . LEU A 1 143 ? -1.320 3.899 0.086 1.00 98.94 143 LEU A CA 1
ATOM 1067 C C . LEU A 1 143 ? -2.360 5.000 -0.055 1.00 98.94 143 LEU A C 1
ATOM 1069 O O . LEU A 1 143 ? -3.225 5.179 0.804 1.00 98.94 143 LEU A O 1
ATOM 1073 N N . ALA A 1 144 ? -2.214 5.790 -1.109 1.00 98.81 144 ALA A N 1
ATOM 1074 C CA . ALA A 1 144 ? -2.970 7.011 -1.274 1.00 98.81 144 ALA A CA 1
ATOM 1075 C C . ALA A 1 144 ? -4.356 6.762 -1.889 1.00 98.81 144 ALA A C 1
ATOM 1077 O O . ALA A 1 144 ? -4.617 5.677 -2.415 1.00 98.81 144 ALA A O 1
ATOM 1078 N N . HIS A 1 145 ? -5.233 7.767 -1.822 1.00 98.88 145 HIS A N 1
ATOM 1079 C CA . HIS A 1 145 ? -6.657 7.648 -2.164 1.00 98.88 145 HIS A CA 1
ATOM 1080 C C . HIS A 1 145 ? -6.934 6.841 -3.448 1.00 98.88 145 HIS A C 1
ATOM 1082 O O . HIS A 1 145 ? -6.372 7.115 -4.514 1.00 98.88 145 HIS A O 1
ATOM 1088 N N . GLY A 1 146 ? -7.819 5.848 -3.341 1.00 98.75 146 GLY A N 1
ATOM 1089 C CA . GLY A 1 146 ? -8.269 5.013 -4.457 1.00 98.75 146 GLY A CA 1
ATOM 1090 C C . GLY A 1 146 ? -7.213 4.086 -5.068 1.00 98.75 146 GLY A C 1
ATOM 1091 O O . GLY A 1 146 ? -7.471 3.507 -6.122 1.00 98.75 146 GLY A O 1
ATOM 1092 N N . SER A 1 147 ? -6.027 3.950 -4.466 1.00 98.94 147 SER A N 1
ATOM 1093 C CA . SER A 1 147 ? -5.028 2.984 -4.938 1.00 98.94 147 SER A CA 1
ATOM 1094 C C . SER A 1 147 ? -5.433 1.533 -4.651 1.00 98.94 147 SER A C 1
ATOM 1096 O O . SER A 1 147 ? -6.217 1.242 -3.745 1.00 98.94 147 SER A O 1
ATOM 1098 N N . ILE A 1 148 ? -4.894 0.602 -5.439 1.00 98.94 148 ILE A N 1
ATOM 1099 C CA . ILE A 1 148 ? -5.165 -0.833 -5.331 1.00 98.94 148 ILE A CA 1
ATOM 1100 C C . ILE A 1 148 ? -3.847 -1.584 -5.152 1.00 98.94 148 ILE A C 1
ATOM 1102 O O . ILE A 1 148 ? -2.936 -1.454 -5.967 1.00 98.94 148 ILE A O 1
ATOM 1106 N N . VAL A 1 149 ? -3.770 -2.425 -4.120 1.00 98.88 149 VAL A N 1
ATOM 1107 C CA . VAL A 1 149 ? -2.665 -3.368 -3.904 1.00 98.88 149 VAL A CA 1
ATOM 1108 C C . VAL A 1 149 ? -3.222 -4.788 -3.916 1.00 98.88 149 VAL A C 1
ATOM 1110 O O . VAL A 1 149 ? -3.935 -5.199 -2.998 1.00 98.88 149 VAL A O 1
ATOM 1113 N N . HIS A 1 150 ? -2.890 -5.549 -4.958 1.00 98.50 150 HIS A N 1
ATOM 1114 C CA . HIS A 1 150 ? -3.364 -6.913 -5.147 1.00 98.50 150 HIS A CA 1
ATOM 1115 C C . HIS A 1 150 ? -2.238 -7.951 -5.047 1.00 98.50 150 HIS A C 1
ATOM 1117 O O . HIS A 1 150 ? -1.222 -7.881 -5.739 1.00 98.50 150 HIS A O 1
ATOM 1123 N N . GLY A 1 151 ? -2.429 -8.948 -4.182 1.00 95.44 151 GLY A N 1
ATOM 1124 C CA . GLY A 1 151 ? -1.437 -9.982 -3.883 1.00 95.44 151 GLY A CA 1
ATOM 1125 C C . GLY A 1 151 ? -1.212 -10.972 -5.038 1.00 95.44 151 GLY A C 1
ATOM 1126 O O . GLY A 1 151 ? -2.147 -11.195 -5.813 1.00 95.44 151 GLY A O 1
ATOM 1127 N N . PRO A 1 152 ? -0.018 -11.598 -5.141 1.00 97.44 152 PRO A N 1
ATOM 1128 C CA . PRO A 1 152 ? 1.124 -11.473 -4.225 1.00 97.44 152 PRO A CA 1
ATOM 1129 C C . PRO A 1 152 ? 1.820 -10.115 -4.369 1.00 97.44 152 PRO A C 1
ATOM 1131 O O . PRO A 1 152 ? 2.173 -9.729 -5.472 1.00 97.44 152 PRO A O 1
ATOM 1134 N N . ALA A 1 153 ? 2.037 -9.382 -3.279 1.00 98.44 153 ALA A N 1
ATOM 1135 C CA . ALA A 1 153 ? 2.642 -8.053 -3.378 1.00 98.44 153 ALA A CA 1
ATOM 1136 C C . ALA A 1 153 ? 3.494 -7.705 -2.161 1.00 98.44 153 ALA A C 1
ATOM 1138 O O . ALA A 1 153 ? 3.210 -8.143 -1.042 1.00 98.44 153 ALA A O 1
ATOM 1139 N N . LYS A 1 154 ? 4.512 -6.873 -2.383 1.00 98.81 154 LYS A N 1
ATOM 1140 C CA . LYS A 1 154 ? 5.287 -6.247 -1.312 1.00 98.81 154 LYS A CA 1
ATOM 1141 C C . LYS A 1 154 ? 5.407 -4.752 -1.559 1.00 98.81 154 LYS A C 1
ATOM 1143 O O . LYS A 1 154 ? 5.849 -4.354 -2.629 1.00 98.81 154 LYS A O 1
ATOM 1148 N N . ILE A 1 155 ? 5.056 -3.936 -0.574 1.00 98.94 155 ILE A N 1
ATOM 1149 C CA . ILE A 1 155 ? 5.251 -2.487 -0.599 1.00 98.94 155 ILE A CA 1
ATOM 1150 C C . ILE A 1 155 ? 6.339 -2.154 0.417 1.00 98.94 155 ILE A C 1
ATOM 1152 O O . ILE A 1 155 ? 6.166 -2.393 1.610 1.00 98.94 155 ILE A O 1
ATOM 1156 N N . GLY A 1 156 ? 7.483 -1.680 -0.069 1.00 98.81 156 GLY A N 1
ATOM 1157 C CA . GLY A 1 156 ? 8.665 -1.429 0.746 1.00 98.81 156 GLY A CA 1
ATOM 1158 C C . GLY A 1 156 ? 8.536 -0.216 1.664 1.00 98.81 156 GLY A C 1
ATOM 1159 O O . GLY A 1 156 ? 7.676 0.648 1.482 1.00 98.81 156 GLY A O 1
ATOM 1160 N N . LYS A 1 157 ? 9.440 -0.141 2.643 1.00 98.75 157 LYS A N 1
ATOM 1161 C CA . LYS A 1 157 ? 9.475 0.928 3.640 1.00 98.75 157 LYS A CA 1
ATOM 1162 C C . LYS A 1 157 ? 9.472 2.304 2.977 1.00 98.75 157 LYS A C 1
ATOM 1164 O O . LYS A 1 157 ? 10.268 2.547 2.066 1.00 98.75 157 LYS A O 1
ATOM 1169 N N . ASN A 1 158 ? 8.631 3.216 3.467 1.00 98.12 158 ASN A N 1
ATOM 1170 C CA . ASN A 1 158 ? 8.529 4.593 2.964 1.00 98.12 158 ASN A CA 1
ATOM 1171 C C . ASN A 1 158 ? 8.206 4.690 1.454 1.00 98.12 158 ASN A C 1
ATOM 1173 O O .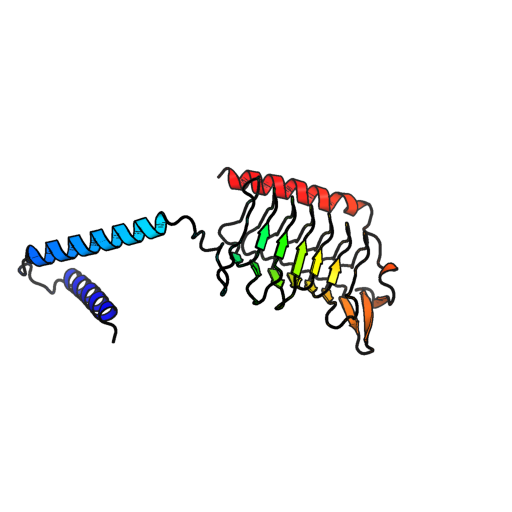 ASN A 1 158 ? 8.446 5.724 0.830 1.00 98.12 158 ASN A O 1
ATOM 1177 N N . ALA A 1 159 ? 7.705 3.613 0.836 1.00 98.69 159 ALA A N 1
ATOM 1178 C CA . ALA A 1 159 ? 7.202 3.667 -0.529 1.00 98.69 159 ALA A CA 1
ATOM 1179 C C . ALA A 1 159 ? 5.861 4.410 -0.573 1.00 98.69 159 ALA A C 1
ATOM 1181 O O . ALA A 1 159 ? 5.079 4.395 0.381 1.00 98.69 159 ALA A O 1
ATOM 1182 N N . PHE A 1 160 ? 5.588 5.046 -1.706 1.00 98.81 160 PHE A N 1
ATOM 1183 C CA . PHE A 1 160 ? 4.376 5.825 -1.915 1.00 98.81 160 PHE A CA 1
ATOM 1184 C C . PHE A 1 160 ? 3.620 5.281 -3.124 1.00 98.81 160 PHE A C 1
ATOM 1186 O O . PHE A 1 160 ? 4.087 5.391 -4.257 1.00 98.81 160 PHE A O 1
ATOM 1193 N N . VAL A 1 161 ? 2.452 4.687 -2.891 1.00 98.88 161 VAL A N 1
ATOM 1194 C CA . VAL A 1 161 ? 1.525 4.261 -3.944 1.00 98.88 161 VAL A CA 1
ATOM 1195 C C . VAL A 1 161 ? 0.494 5.365 -4.103 1.00 98.88 161 VAL A C 1
ATOM 1197 O O . VAL A 1 161 ? -0.353 5.563 -3.236 1.00 98.88 161 VAL A O 1
ATOM 1200 N N . ALA A 1 162 ? 0.623 6.149 -5.168 1.00 98.69 162 ALA A N 1
ATOM 1201 C CA . ALA A 1 162 ? -0.111 7.393 -5.311 1.00 98.69 162 ALA A CA 1
ATOM 1202 C C . ALA A 1 162 ? -1.561 7.191 -5.780 1.00 98.69 162 ALA A C 1
ATOM 1204 O O . ALA A 1 162 ? -2.013 6.079 -6.043 1.00 98.69 162 ALA A O 1
ATOM 1205 N N . PHE A 1 163 ? -2.302 8.299 -5.867 1.00 98.81 163 PHE A N 1
ATOM 1206 C CA . PHE A 1 163 ? -3.744 8.292 -6.134 1.00 98.81 163 PHE A CA 1
ATOM 1207 C C . PHE A 1 163 ? -4.122 7.455 -7.362 1.00 98.81 163 PHE A C 1
ATOM 1209 O O . PHE A 1 163 ? -3.553 7.651 -8.438 1.00 98.81 163 PHE A O 1
ATOM 1216 N N . GLY A 1 164 ? -5.077 6.539 -7.190 1.00 98.81 164 GLY A N 1
ATOM 1217 C CA . GLY A 1 164 ? -5.595 5.678 -8.261 1.00 98.81 164 GLY A CA 1
ATOM 1218 C C . GLY A 1 164 ? -4.598 4.676 -8.857 1.00 98.81 164 GLY A C 1
ATOM 1219 O O . GLY A 1 164 ? -4.919 4.029 -9.850 1.00 98.81 164 GLY A O 1
ATOM 1220 N N . ALA A 1 165 ? -3.386 4.548 -8.307 1.00 98.88 165 ALA A N 1
ATOM 1221 C CA . ALA A 1 165 ? -2.394 3.605 -8.814 1.00 98.88 165 ALA A CA 1
ATOM 1222 C C . ALA A 1 165 ? -2.771 2.147 -8.509 1.00 98.88 165 ALA A C 1
ATOM 1224 O O . ALA A 1 165 ? -3.408 1.858 -7.495 1.00 98.88 165 ALA A O 1
ATOM 1225 N N . VAL A 1 166 ? -2.320 1.221 -9.354 1.00 98.94 166 VAL A N 1
ATOM 1226 C CA . VAL A 1 166 ? -2.533 -0.223 -9.187 1.00 98.94 166 VAL A CA 1
ATOM 1227 C C . VAL A 1 166 ? -1.190 -0.934 -9.075 1.00 98.94 166 VAL A C 1
ATOM 1229 O O . VAL A 1 166 ? -0.324 -0.765 -9.930 1.00 98.94 166 VAL A O 1
ATOM 1232 N N . VAL A 1 167 ? -1.031 -1.762 -8.045 1.00 98.88 167 VAL A N 1
ATOM 1233 C CA . VAL A 1 167 ? 0.102 -2.678 -7.873 1.00 98.88 167 VAL A CA 1
ATOM 1234 C C . VAL A 1 167 ? -0.446 -4.094 -7.751 1.00 98.88 167 VAL A C 1
ATOM 1236 O O . VAL A 1 167 ? -1.106 -4.417 -6.766 1.00 98.88 167 VAL A O 1
ATOM 1239 N N . PHE A 1 168 ? -0.170 -4.950 -8.729 1.00 98.56 168 PHE A N 1
ATOM 1240 C CA . PHE A 1 168 ? -0.598 -6.346 -8.753 1.00 98.56 168 PHE A CA 1
ATOM 1241 C C . PHE A 1 168 ? 0.597 -7.262 -9.019 1.00 98.56 168 PHE A C 1
ATOM 1243 O O . PHE A 1 168 ? 1.378 -7.012 -9.931 1.00 98.56 168 PHE A O 1
ATOM 1250 N N . ALA A 1 169 ? 0.742 -8.331 -8.229 1.00 97.94 169 ALA A N 1
ATOM 1251 C CA . ALA A 1 169 ? 1.759 -9.363 -8.457 1.00 97.94 169 ALA A CA 1
ATOM 1252 C C . ALA A 1 169 ? 3.214 -8.824 -8.479 1.00 97.94 169 ALA A C 1
ATOM 1254 O O . ALA A 1 169 ? 4.056 -9.330 -9.224 1.00 97.94 169 ALA A O 1
ATOM 1255 N N . ALA A 1 170 ? 3.517 -7.790 -7.682 1.00 98.50 170 ALA A N 1
ATOM 1256 C CA . ALA A 1 170 ? 4.775 -7.043 -7.763 1.00 98.50 170 ALA A CA 1
ATOM 1257 C C . ALA A 1 170 ? 5.360 -6.626 -6.400 1.00 98.50 170 ALA A C 1
ATOM 1259 O O . ALA A 1 170 ? 4.652 -6.466 -5.402 1.00 98.50 170 ALA A O 1
ATOM 1260 N N . GLU A 1 171 ? 6.676 -6.405 -6.379 1.00 98.69 171 GLU A N 1
ATOM 1261 C CA . GLU A 1 171 ? 7.408 -5.802 -5.265 1.00 98.69 171 GLU A CA 1
ATOM 1262 C C . GLU A 1 171 ? 7.772 -4.347 -5.598 1.00 98.69 171 GLU A C 1
ATOM 1264 O O . GLU A 1 171 ? 8.417 -4.063 -6.606 1.00 98.69 171 GLU A O 1
ATOM 1269 N N . VAL A 1 172 ? 7.389 -3.416 -4.730 1.00 98.81 172 VAL A N 1
ATOM 1270 C CA . VAL A 1 172 ? 7.766 -2.003 -4.790 1.00 98.81 172 VAL A CA 1
ATOM 1271 C C . VAL A 1 172 ? 8.886 -1.768 -3.786 1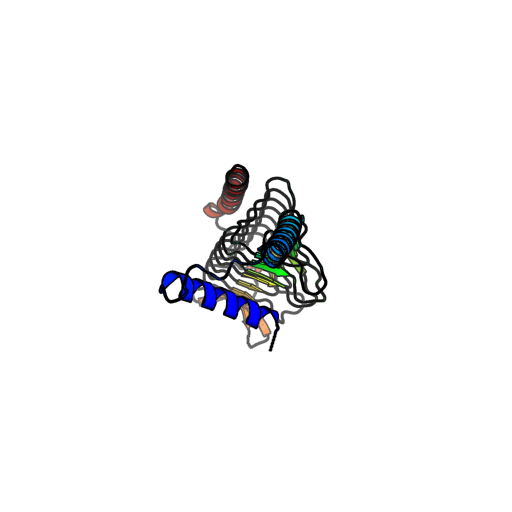.00 98.81 172 VAL A C 1
ATOM 1273 O O . VAL A 1 172 ? 8.698 -1.967 -2.587 1.00 98.81 172 VAL A O 1
ATOM 1276 N N . GLY A 1 173 ? 10.064 -1.374 -4.269 1.00 98.62 173 GLY A N 1
ATOM 1277 C CA . GLY A 1 173 ? 11.240 -1.170 -3.429 1.00 98.62 173 GLY A CA 1
ATOM 1278 C C . GLY A 1 173 ? 11.076 -0.037 -2.402 1.00 98.62 173 GLY A C 1
ATOM 1279 O O . GLY A 1 173 ? 10.251 0.861 -2.588 1.00 98.62 173 GLY A O 1
ATOM 1280 N N . PRO A 1 174 ? 11.885 -0.028 -1.326 1.00 98.56 174 PRO A N 1
ATOM 1281 C CA . PRO A 1 174 ? 11.858 1.039 -0.329 1.00 98.56 174 PRO A CA 1
ATOM 128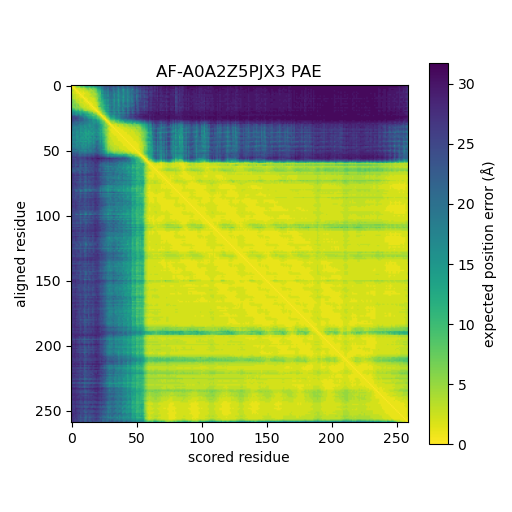2 C C . PRO A 1 174 ? 12.041 2.428 -0.947 1.00 98.56 174 PRO A C 1
ATOM 1284 O O . PRO A 1 174 ? 12.886 2.627 -1.825 1.00 98.56 174 PRO A O 1
ATOM 1287 N N . GLY A 1 175 ? 11.246 3.394 -0.490 1.00 98.19 175 GLY A N 1
ATOM 1288 C CA . GLY A 1 175 ? 11.273 4.774 -0.978 1.00 98.19 175 GLY A CA 1
ATOM 1289 C C . GLY A 1 175 ? 10.890 4.952 -2.451 1.00 98.19 175 GLY A C 1
ATOM 1290 O O . GLY A 1 175 ? 11.089 6.042 -2.984 1.00 98.19 175 GLY A O 1
ATOM 1291 N N . ALA A 1 176 ? 10.396 3.911 -3.130 1.00 98.69 176 ALA A N 1
ATOM 1292 C CA . ALA A 1 176 ? 9.908 4.036 -4.495 1.00 98.69 176 ALA A CA 1
ATOM 1293 C C . ALA A 1 176 ? 8.548 4.751 -4.537 1.00 98.69 176 ALA A C 1
ATOM 1295 O O . ALA A 1 176 ? 7.767 4.709 -3.584 1.00 98.69 176 ALA A O 1
ATOM 1296 N N . LEU A 1 177 ? 8.263 5.395 -5.665 1.00 98.75 177 LEU A N 1
ATOM 1297 C CA . LEU A 1 177 ? 7.018 6.109 -5.929 1.00 98.75 177 LEU A CA 1
ATOM 1298 C C . LEU A 1 177 ? 6.298 5.454 -7.104 1.00 98.75 177 LEU A C 1
ATOM 1300 O O . LEU A 1 177 ? 6.822 5.431 -8.216 1.00 98.75 177 LEU A O 1
ATOM 1304 N N . ILE A 1 178 ? 5.078 4.979 -6.882 1.00 98.88 178 ILE A N 1
ATOM 1305 C CA . ILE A 1 178 ? 4.167 4.600 -7.960 1.00 98.88 178 ILE A CA 1
ATOM 1306 C C . ILE A 1 178 ? 3.265 5.800 -8.225 1.00 98.88 178 ILE A C 1
ATOM 1308 O O . ILE A 1 178 ? 2.475 6.173 -7.362 1.00 98.88 178 ILE A O 1
ATOM 1312 N N . GLY A 1 179 ? 3.442 6.451 -9.374 1.00 98.56 179 GLY A N 1
ATOM 1313 C CA . GLY A 1 179 ? 2.765 7.695 -9.732 1.00 98.56 179 GLY A CA 1
ATOM 1314 C C . GLY A 1 179 ? 1.251 7.553 -9.880 1.00 98.56 179 GLY A C 1
ATOM 1315 O O . GLY A 1 179 ? 0.703 6.454 -9.934 1.00 98.56 179 GLY A O 1
ATOM 1316 N N . HIS A 1 180 ? 0.559 8.689 -9.957 1.00 98.62 180 HIS A N 1
ATOM 1317 C CA . HIS A 1 180 ? -0.903 8.718 -10.030 1.00 98.62 180 HIS A CA 1
ATOM 1318 C C . HIS A 1 180 ? -1.413 7.948 -11.246 1.00 98.62 180 HIS A C 1
ATOM 1320 O O . HIS A 1 180 ? -0.899 8.142 -12.346 1.00 98.62 180 HIS A O 1
ATOM 1326 N N . ASN A 1 181 ? -2.431 7.107 -11.061 1.00 98.81 181 ASN A N 1
ATOM 1327 C CA . ASN A 1 181 ? -3.003 6.257 -12.112 1.00 98.81 181 ASN A CA 1
ATOM 1328 C C . ASN A 1 181 ? -1.970 5.388 -12.859 1.00 98.81 181 ASN A C 1
ATOM 1330 O O . ASN A 1 181 ? -2.232 4.958 -13.981 1.00 98.81 181 ASN A O 1
ATOM 1334 N N . ALA A 1 182 ? -0.783 5.160 -12.290 1.00 98.88 182 ALA A N 1
ATOM 1335 C CA . ALA A 1 182 ? 0.170 4.219 -12.854 1.00 98.88 182 ALA A CA 1
ATOM 1336 C C . ALA A 1 182 ? -0.250 2.781 -12.530 1.00 98.88 182 ALA A C 1
ATOM 1338 O O . ALA A 1 182 ? -0.852 2.514 -11.487 1.00 98.88 182 ALA A O 1
ATOM 1339 N N . VAL A 1 183 ? 0.100 1.852 -13.413 1.00 98.88 183 VAL A N 1
ATOM 1340 C CA . VAL A 1 183 ? -0.186 0.426 -13.252 1.00 98.88 183 VAL A CA 1
ATOM 1341 C C . VAL A 1 183 ? 1.128 -0.337 -13.214 1.00 98.88 183 VAL A C 1
ATOM 1343 O O . VAL A 1 183 ? 1.950 -0.214 -14.116 1.00 98.88 183 VAL A O 1
ATOM 1346 N N . VAL A 1 184 ? 1.321 -1.138 -12.176 1.00 98.81 184 VAL A N 1
ATOM 1347 C CA . VAL A 1 184 ? 2.417 -2.097 -12.055 1.00 98.81 184 VAL A CA 1
ATOM 1348 C C . VAL A 1 184 ? 1.793 -3.481 -11.958 1.00 98.81 184 VAL A C 1
ATOM 1350 O O . VAL A 1 184 ? 1.246 -3.839 -10.917 1.00 98.81 184 VAL A O 1
ATOM 1353 N N . ASP A 1 185 ? 1.855 -4.238 -13.049 1.00 98.38 185 ASP A N 1
ATOM 1354 C CA . ASP A 1 185 ? 1.259 -5.565 -13.168 1.00 98.38 185 ASP A CA 1
ATOM 1355 C C . ASP A 1 185 ? 2.338 -6.618 -13.454 1.00 98.38 185 ASP A C 1
ATOM 1357 O O . ASP A 1 185 ? 2.854 -6.753 -14.565 1.00 98.38 185 ASP A O 1
ATOM 1361 N N . GLY A 1 186 ? 2.708 -7.357 -12.412 1.00 97.25 186 GLY A N 1
ATOM 1362 C CA . GLY A 1 186 ? 3.694 -8.429 -12.469 1.00 97.25 186 GLY A CA 1
ATOM 1363 C C . GLY A 1 186 ? 3.113 -9.812 -12.745 1.00 97.25 186 GLY A C 1
ATOM 1364 O O . GLY A 1 186 ? 3.825 -10.807 -12.578 1.00 97.25 186 GLY A O 1
ATOM 1365 N N . ILE A 1 187 ? 1.836 -9.925 -13.125 1.00 94.44 187 ILE A N 1
ATOM 1366 C CA . ILE A 1 187 ? 1.215 -11.233 -13.325 1.00 94.44 187 ILE A CA 1
ATOM 1367 C C . ILE A 1 187 ? 1.955 -12.031 -14.407 1.00 94.44 187 ILE A C 1
ATOM 1369 O O . ILE A 1 187 ? 2.291 -11.537 -15.482 1.00 94.44 187 ILE A O 1
ATOM 1373 N N . GLY A 1 188 ? 2.264 -13.295 -14.110 1.00 91.25 188 GLY A N 1
ATOM 1374 C CA . GLY A 1 188 ? 2.986 -14.169 -15.040 1.00 91.25 188 GLY A CA 1
ATOM 1375 C C . GLY A 1 188 ? 4.463 -13.808 -15.275 1.00 91.25 188 GLY A C 1
ATOM 1376 O O . GLY A 1 188 ? 5.073 -14.372 -16.191 1.00 91.25 188 GLY A O 1
ATOM 1377 N N . VAL A 1 189 ? 5.047 -12.902 -14.479 1.00 91.25 189 VAL A N 1
ATOM 1378 C CA . VAL A 1 189 ? 6.494 -12.632 -14.453 1.00 91.25 189 VAL A CA 1
ATOM 1379 C C . VAL A 1 189 ? 7.188 -13.655 -13.555 1.00 91.25 189 VAL A C 1
ATOM 1381 O O . VAL A 1 189 ? 6.954 -13.717 -12.348 1.00 91.25 189 VAL A O 1
ATOM 1384 N N . GLU A 1 190 ? 8.055 -14.475 -14.146 1.00 85.38 190 GLU A N 1
ATOM 1385 C CA . GLU A 1 190 ? 8.841 -15.465 -13.409 1.00 85.38 190 GLU A CA 1
ATOM 1386 C C . GLU A 1 190 ? 9.843 -14.758 -12.482 1.00 85.38 190 GLU A C 1
ATOM 1388 O O . GLU A 1 190 ? 10.512 -13.811 -12.885 1.00 85.38 190 GLU A O 1
ATOM 1393 N N . GLY A 1 191 ? 9.901 -15.164 -11.210 1.00 83.56 191 GLY A N 1
ATOM 1394 C CA . GLY A 1 191 ? 10.699 -14.472 -10.186 1.00 83.56 191 GLY A CA 1
ATOM 1395 C C . GLY A 1 191 ? 10.080 -13.176 -9.632 1.00 83.56 191 GLY A C 1
ATOM 1396 O O . GLY A 1 191 ? 10.616 -12.625 -8.669 1.00 83.56 191 GLY A O 1
ATOM 1397 N N . GLY A 1 192 ? 8.933 -12.742 -10.169 1.00 88.50 192 GLY A N 1
ATOM 1398 C CA . GLY A 1 192 ? 8.188 -11.558 -9.737 1.00 88.50 192 GLY A CA 1
ATOM 1399 C C . GLY A 1 192 ? 8.715 -10.243 -10.321 1.00 88.50 192 GLY A C 1
ATOM 1400 O O . GLY A 1 192 ? 9.917 -10.052 -10.500 1.00 88.50 192 GLY A O 1
ATOM 1401 N N . LEU A 1 193 ? 7.803 -9.308 -10.604 1.00 97.19 193 LEU A N 1
ATOM 1402 C CA . LEU A 1 193 ? 8.151 -7.958 -11.056 1.00 97.19 193 LEU A CA 1
ATOM 1403 C C . LEU A 1 193 ? 8.604 -7.111 -9.864 1.00 97.19 193 LEU A C 1
ATOM 1405 O O . LEU A 1 193 ? 7.914 -7.061 -8.847 1.00 97.19 193 LEU A O 1
ATOM 1409 N N . LYS A 1 194 ? 9.749 -6.426 -9.990 1.00 98.19 194 LYS A N 1
ATOM 1410 C CA . LYS A 1 194 ? 10.305 -5.579 -8.924 1.00 98.19 194 LYS A CA 1
ATOM 1411 C C . LYS A 1 194 ? 10.588 -4.165 -9.418 1.00 98.19 194 LYS A C 1
ATOM 1413 O O . LYS A 1 194 ? 11.409 -3.979 -10.311 1.00 98.19 194 LYS A O 1
ATOM 1418 N N . ILE A 1 195 ? 9.954 -3.169 -8.804 1.00 98.69 195 ILE A N 1
ATOM 1419 C CA . ILE A 1 195 ? 10.331 -1.761 -8.957 1.00 98.69 195 ILE A CA 1
ATOM 1420 C C . ILE A 1 195 ? 11.509 -1.484 -8.009 1.00 98.69 195 ILE A C 1
ATOM 1422 O O . ILE A 1 195 ? 11.355 -1.691 -6.801 1.00 98.69 195 ILE A O 1
ATOM 1426 N N . PRO A 1 196 ? 12.681 -1.034 -8.497 1.00 98.56 196 PRO A N 1
ATOM 1427 C CA . PRO A 1 196 ? 13.840 -0.835 -7.632 1.00 98.56 196 PRO A CA 1
ATOM 1428 C C . PRO A 1 196 ? 13.638 0.274 -6.588 1.00 98.56 196 PRO A C 1
ATOM 1430 O O . PRO A 1 196 ? 12.814 1.176 -6.745 1.00 98.56 196 PRO A O 1
ATOM 1433 N N . ALA A 1 197 ? 14.422 0.220 -5.510 1.00 98.44 197 ALA A N 1
ATOM 1434 C CA . ALA A 1 197 ? 14.370 1.204 -4.430 1.00 98.44 197 ALA A CA 1
ATOM 1435 C C . ALA A 1 197 ? 14.634 2.633 -4.939 1.00 98.44 197 ALA A C 1
ATOM 1437 O O . ALA A 1 197 ? 15.510 2.854 -5.777 1.00 98.44 197 ALA A O 1
ATOM 1438 N N . GLY A 1 198 ? 13.879 3.606 -4.425 1.00 98.06 198 GLY A N 1
ATOM 1439 C CA . GLY A 1 198 ? 14.015 5.021 -4.790 1.00 98.06 198 GLY A CA 1
ATOM 1440 C C . GLY A 1 198 ? 13.665 5.364 -6.244 1.00 98.06 198 GLY A C 1
ATOM 1441 O O . GLY A 1 198 ? 13.876 6.508 -6.658 1.00 98.06 198 GLY A O 1
ATOM 1442 N N . LYS A 1 199 ? 13.143 4.408 -7.026 1.00 98.50 199 LYS A N 1
ATOM 1443 C CA . LYS A 1 199 ? 12.649 4.647 -8.385 1.00 98.50 199 LYS A CA 1
ATOM 1444 C C . LYS A 1 199 ? 11.231 5.186 -8.382 1.00 98.50 199 LYS A C 1
ATOM 1446 O O . LYS A 1 199 ? 10.455 4.961 -7.459 1.00 98.50 199 LYS A O 1
ATOM 1451 N N . MET A 1 200 ? 10.902 5.892 -9.447 1.00 98.25 200 MET A N 1
ATOM 1452 C CA . MET A 1 200 ? 9.587 6.433 -9.713 1.00 98.25 200 MET A CA 1
ATOM 1453 C C . MET A 1 200 ? 9.023 5.768 -10.965 1.00 98.25 200 MET A C 1
ATOM 1455 O O . MET A 1 200 ? 9.633 5.818 -12.029 1.00 98.25 200 MET A O 1
ATOM 1459 N N . VAL A 1 201 ? 7.832 5.193 -10.843 1.00 98.69 201 VAL A N 1
ATOM 1460 C CA . VAL A 1 201 ? 6.968 4.895 -11.984 1.00 98.69 201 VAL A CA 1
ATOM 1461 C C . VAL A 1 201 ? 6.162 6.168 -12.258 1.00 98.69 201 VAL A C 1
ATOM 1463 O O . VAL A 1 201 ? 5.404 6.585 -11.380 1.00 98.69 201 VAL A O 1
ATOM 1466 N N . PRO A 1 202 ? 6.340 6.847 -13.406 1.00 98.44 202 PRO A N 1
ATOM 1467 C CA . PRO A 1 202 ? 5.628 8.089 -13.692 1.00 98.44 202 PRO A CA 1
ATOM 1468 C C . PRO A 1 202 ? 4.108 7.923 -13.671 1.00 98.44 202 PRO A C 1
ATOM 1470 O O . PRO A 1 202 ? 3.587 6.849 -13.960 1.00 98.44 202 PRO A O 1
ATOM 1473 N N . SER A 1 203 ? 3.387 8.999 -13.360 1.00 98.50 203 SER A N 1
ATOM 1474 C CA . SER A 1 203 ? 1.921 8.996 -13.382 1.00 98.50 203 SER A CA 1
ATOM 1475 C C . SER A 1 203 ? 1.390 8.560 -14.750 1.00 98.50 203 SER A C 1
ATOM 1477 O O . SER A 1 203 ? 1.824 9.092 -15.766 1.00 98.50 203 SER A O 1
ATOM 1479 N N . GLY A 1 204 ? 0.458 7.608 -14.775 1.00 98.50 204 GLY A N 1
ATOM 1480 C CA . GLY A 1 204 ? -0.107 7.034 -15.999 1.00 98.50 204 GLY A CA 1
ATOM 1481 C C . GLY A 1 204 ? 0.797 6.039 -16.737 1.00 98.50 204 GLY A C 1
ATOM 1482 O O . GLY A 1 204 ? 0.385 5.521 -17.770 1.00 98.50 204 GLY A O 1
ATOM 1483 N N . ALA A 1 205 ? 2.008 5.761 -16.241 1.00 98.75 205 ALA A N 1
ATOM 1484 C CA . ALA A 1 205 ? 2.858 4.725 -16.819 1.00 98.75 205 ALA A CA 1
ATOM 1485 C C . ALA A 1 205 ? 2.296 3.325 -16.535 1.00 98.75 205 ALA A C 1
ATOM 1487 O O . ALA A 1 205 ? 1.644 3.094 -15.514 1.00 98.75 205 ALA A O 1
ATOM 1488 N N . VAL A 1 206 ? 2.612 2.377 -17.414 1.00 98.69 206 VAL A N 1
ATOM 1489 C CA . VAL A 1 206 ? 2.260 0.962 -17.249 1.00 98.69 206 VAL A CA 1
ATOM 1490 C C . VAL A 1 206 ? 3.538 0.138 -17.233 1.00 98.69 206 VAL A C 1
ATOM 1492 O O . VAL A 1 206 ? 4.324 0.199 -18.171 1.00 98.69 206 VAL A O 1
ATOM 1495 N N . VAL A 1 207 ? 3.761 -0.639 -16.178 1.00 98.62 207 VAL A N 1
ATOM 1496 C CA . VAL A 1 207 ? 4.868 -1.592 -16.075 1.00 98.62 207 VAL A CA 1
ATOM 1497 C C . VAL A 1 207 ? 4.278 -2.989 -16.065 1.00 98.62 207 VAL A C 1
ATOM 1499 O O . VAL A 1 207 ? 3.574 -3.345 -15.124 1.00 98.62 207 VAL A O 1
ATOM 1502 N N . MET A 1 208 ? 4.534 -3.767 -17.113 1.00 97.81 208 MET A N 1
ATOM 1503 C CA . MET A 1 208 ? 3.942 -5.095 -17.259 1.00 97.81 208 MET A CA 1
ATOM 1504 C C . MET A 1 208 ? 4.778 -6.014 -18.142 1.00 97.81 208 MET A C 1
ATOM 1506 O O . MET A 1 208 ? 5.699 -5.577 -18.837 1.00 97.81 208 MET A O 1
ATOM 1510 N N . LYS A 1 209 ? 4.423 -7.299 -18.136 1.00 95.56 209 LYS A N 1
ATOM 1511 C CA . LYS A 1 209 ? 4.873 -8.258 -19.145 1.00 95.56 209 LYS A CA 1
ATOM 1512 C C . LYS A 1 209 ? 4.137 -7.996 -20.460 1.00 95.56 209 LYS A C 1
ATOM 1514 O O . LYS A 1 209 ? 2.909 -7.998 -20.492 1.00 95.56 209 LYS A O 1
ATOM 1519 N N . ASP A 1 210 ? 4.880 -7.739 -21.526 1.00 93.19 210 ASP A N 1
ATOM 1520 C CA . ASP A 1 210 ? 4.316 -7.467 -22.843 1.00 93.19 210 ASP A CA 1
ATOM 1521 C C . ASP A 1 210 ? 3.929 -8.749 -23.606 1.00 93.19 210 ASP A C 1
ATOM 1523 O O . ASP A 1 210 ? 4.029 -9.868 -23.095 1.00 93.19 210 ASP A O 1
ATOM 1527 N N . VAL A 1 211 ? 3.480 -8.576 -24.853 1.00 92.00 211 VAL A N 1
ATOM 1528 C CA . VAL A 1 211 ? 3.044 -9.676 -25.732 1.00 92.00 211 VAL A CA 1
ATOM 1529 C C . VAL A 1 211 ? 4.160 -10.666 -26.078 1.00 92.00 211 VAL A C 1
ATOM 1531 O O . VAL A 1 211 ? 3.868 -11.830 -26.343 1.00 92.00 211 VAL A O 1
ATOM 1534 N N . ASP A 1 212 ? 5.421 -10.231 -26.021 1.00 92.12 212 ASP A N 1
ATOM 1535 C CA . ASP A 1 212 ? 6.603 -11.060 -26.274 1.00 92.12 212 ASP A CA 1
ATOM 1536 C C . ASP A 1 212 ? 7.129 -11.716 -24.985 1.00 92.12 212 ASP A C 1
ATOM 1538 O O . ASP A 1 212 ? 8.132 -12.432 -24.989 1.00 92.12 212 ASP A O 1
ATOM 1542 N N . GLY A 1 213 ? 6.453 -11.478 -23.860 1.00 91.06 213 GLY A N 1
ATOM 1543 C CA . GLY A 1 213 ? 6.797 -12.025 -22.561 1.00 91.06 213 GLY A CA 1
ATOM 1544 C C . GLY A 1 213 ? 7.918 -11.282 -21.832 1.00 91.06 213 GLY A C 1
ATOM 1545 O O . GLY A 1 213 ? 8.413 -11.796 -20.827 1.00 91.06 213 GLY A O 1
ATOM 1546 N N . GLN A 1 214 ? 8.303 -10.094 -22.293 1.00 93.31 214 GLN A N 1
ATOM 1547 C CA . GLN A 1 214 ? 9.336 -9.265 -21.680 1.00 93.31 214 GLN A CA 1
ATOM 1548 C C . GLN A 1 214 ? 8.712 -8.242 -20.733 1.00 93.31 214 GLN A C 1
ATOM 1550 O O . GLN A 1 214 ? 7.692 -7.628 -21.039 1.00 93.31 214 GLN A O 1
ATOM 1555 N N . VAL A 1 215 ? 9.335 -8.029 -19.575 1.00 96.88 215 VAL A N 1
ATOM 1556 C CA . VAL A 1 215 ? 8.922 -6.953 -18.667 1.00 96.88 215 VAL A CA 1
ATOM 1557 C C . VAL A 1 215 ? 9.364 -5.620 -19.257 1.00 96.88 215 VAL A C 1
ATOM 1559 O O . VAL A 1 215 ? 10.543 -5.433 -19.551 1.00 96.88 215 VAL A O 1
ATOM 1562 N N . LYS A 1 216 ? 8.416 -4.699 -19.422 1.00 97.81 216 LYS A N 1
ATOM 1563 C CA . LYS A 1 216 ? 8.658 -3.356 -19.950 1.00 97.81 216 LYS A CA 1
ATOM 1564 C C . LYS A 1 216 ? 7.935 -2.307 -19.115 1.00 97.81 216 LYS A C 1
ATOM 1566 O O . LYS A 1 216 ? 6.872 -2.577 -18.559 1.00 97.81 216 LYS A O 1
ATOM 1571 N N . ALA A 1 217 ? 8.497 -1.104 -19.060 1.00 98.44 217 ALA A N 1
ATOM 1572 C CA . ALA A 1 217 ? 7.810 0.089 -18.581 1.00 98.44 217 ALA A CA 1
ATOM 1573 C C . ALA A 1 217 ? 7.457 0.988 -19.769 1.00 98.44 217 ALA A C 1
ATOM 1575 O O . ALA A 1 217 ? 8.344 1.461 -20.476 1.00 98.44 217 ALA A O 1
ATOM 1576 N N . PHE A 1 218 ? 6.167 1.228 -19.968 1.00 98.31 218 PHE A N 1
ATOM 1577 C CA . PHE A 1 218 ? 5.606 2.132 -20.964 1.00 98.31 218 PHE A CA 1
ATOM 1578 C C . PHE A 1 218 ? 5.326 3.473 -20.289 1.00 98.31 218 PHE A C 1
ATOM 1580 O O . PHE A 1 218 ? 4.425 3.578 -19.452 1.00 98.31 218 PHE A O 1
ATOM 1587 N N . LEU A 1 219 ? 6.129 4.485 -20.605 1.00 98.38 219 LEU A N 1
ATOM 1588 C CA . LEU A 1 219 ? 6.009 5.812 -20.014 1.00 98.38 219 LEU A CA 1
ATOM 1589 C C . LEU A 1 219 ? 5.015 6.685 -20.804 1.00 98.38 219 LEU A C 1
ATOM 1591 O O . LEU A 1 219 ? 4.822 6.470 -22.003 1.00 98.38 219 LEU A O 1
ATOM 1595 N N . PRO A 1 220 ? 4.402 7.703 -20.171 1.00 97.38 220 PRO A N 1
ATOM 1596 C CA . PRO A 1 220 ? 3.400 8.555 -20.821 1.00 97.38 220 PRO A CA 1
ATOM 1597 C C . PRO A 1 220 ? 3.913 9.356 -22.023 1.00 97.38 220 PRO A C 1
ATOM 1599 O O . PRO A 1 220 ? 3.121 9.774 -22.861 1.00 97.38 220 PRO A O 1
ATOM 1602 N N . ASP A 1 221 ? 5.222 9.593 -22.104 1.00 96.75 221 ASP A N 1
ATOM 1603 C CA . ASP A 1 221 ? 5.865 10.307 -23.212 1.00 96.75 221 ASP A CA 1
ATOM 1604 C C . ASP A 1 221 ? 6.170 9.405 -24.424 1.00 96.75 221 ASP A C 1
ATOM 1606 O O . ASP A 1 221 ? 6.716 9.873 -25.422 1.00 96.75 221 ASP A O 1
ATOM 1610 N N . GLY A 1 222 ? 5.802 8.121 -24.352 1.00 97.19 222 GLY A N 1
ATOM 1611 C CA . GLY A 1 222 ? 6.064 7.119 -25.383 1.00 97.19 222 GLY A CA 1
ATOM 1612 C C . GLY A 1 222 ? 7.379 6.358 -25.200 1.00 97.19 222 GLY A C 1
ATOM 1613 O O . GLY A 1 222 ? 7.646 5.436 -25.971 1.00 97.19 222 GLY A O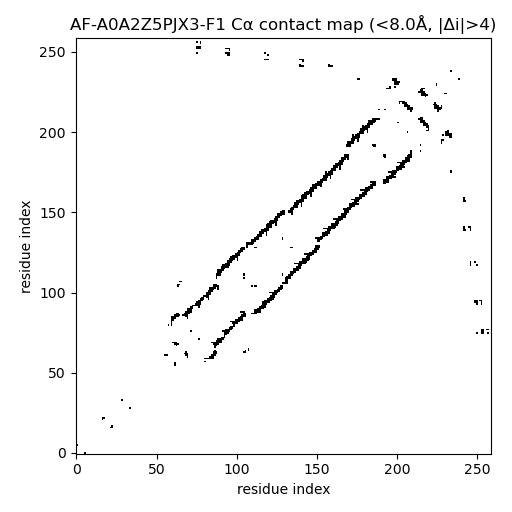 1
ATOM 1614 N N . THR A 1 223 ? 8.187 6.690 -24.188 1.00 98.12 223 THR A N 1
ATOM 1615 C CA . THR A 1 223 ? 9.409 5.941 -23.865 1.00 98.12 223 THR A CA 1
ATOM 1616 C C . THR A 1 223 ? 9.062 4.528 -23.400 1.00 98.12 223 THR A C 1
ATOM 1618 O O . THR A 1 223 ? 8.161 4.332 -22.583 1.00 98.12 223 THR A O 1
ATOM 1621 N N . VAL A 1 224 ? 9.809 3.534 -23.886 1.00 98.19 224 VAL A N 1
ATOM 1622 C CA . VAL A 1 224 ? 9.687 2.135 -23.458 1.00 98.19 224 VAL A CA 1
ATOM 1623 C C . VAL A 1 224 ? 11.012 1.677 -22.868 1.00 98.19 224 VAL A C 1
ATOM 1625 O O . VAL A 1 224 ? 12.022 1.658 -23.567 1.00 98.19 224 VAL A O 1
ATOM 1628 N N . LEU A 1 225 ? 11.002 1.293 -21.593 1.00 98.06 225 LEU A N 1
ATOM 1629 C CA . LEU A 1 225 ? 12.178 0.777 -20.893 1.00 98.06 225 LEU A CA 1
ATOM 1630 C C . LEU A 1 225 ? 12.082 -0.741 -20.765 1.00 98.06 225 LEU A C 1
ATOM 1632 O O . LEU A 1 225 ? 11.043 -1.259 -20.357 1.00 98.06 225 LEU A O 1
ATOM 1636 N N . THR A 1 226 ? 13.166 -1.449 -21.070 1.00 96.69 226 THR A N 1
ATOM 1637 C CA . THR A 1 226 ? 13.294 -2.904 -20.860 1.00 96.69 226 THR A CA 1
ATOM 1638 C C . THR A 1 226 ? 14.060 -3.252 -19.583 1.00 96.69 226 THR A C 1
ATOM 1640 O O . THR A 1 226 ? 14.004 -4.390 -19.129 1.00 96.69 226 THR A O 1
ATOM 1643 N N . ASP A 1 227 ? 14.767 -2.284 -18.994 1.00 97.06 227 ASP A N 1
ATOM 1644 C CA . ASP A 1 227 ? 15.407 -2.403 -17.684 1.00 97.06 227 ASP A CA 1
ATOM 1645 C C . ASP A 1 227 ? 14.747 -1.428 -16.700 1.00 97.06 227 ASP A C 1
ATOM 1647 O O . ASP A 1 227 ? 14.788 -0.209 -16.866 1.00 97.06 227 ASP A O 1
ATOM 1651 N N . LEU A 1 228 ? 14.139 -1.960 -15.638 1.00 97.50 228 LEU A N 1
ATOM 1652 C CA . LEU A 1 228 ? 13.472 -1.150 -14.616 1.00 97.50 228 LEU A CA 1
ATOM 1653 C C . LEU A 1 228 ? 14.460 -0.327 -13.770 1.00 97.50 228 LEU A C 1
ATOM 1655 O O . LEU A 1 228 ? 14.044 0.607 -13.083 1.00 97.50 228 LEU A O 1
ATOM 1659 N N . ASN A 1 229 ? 15.766 -0.607 -13.838 1.00 97.75 229 ASN A N 1
ATOM 1660 C CA . ASN A 1 229 ? 16.793 0.254 -13.246 1.00 97.75 229 ASN A CA 1
ATOM 1661 C C . ASN A 1 229 ? 16.940 1.597 -13.979 1.00 97.75 229 ASN A C 1
ATOM 1663 O O . ASN A 1 229 ? 17.468 2.548 -13.395 1.00 97.75 229 ASN A O 1
ATOM 1667 N N . GLU A 1 230 ? 16.434 1.707 -15.208 1.00 97.94 230 GLU A N 1
ATOM 1668 C CA . GLU A 1 230 ? 16.420 2.948 -15.988 1.00 97.94 230 GLU A CA 1
ATOM 1669 C C . GLU A 1 230 ? 15.220 3.847 -15.667 1.00 97.94 230 GLU A C 1
ATOM 1671 O O . GLU A 1 230 ? 15.179 4.994 -16.111 1.00 97.94 230 GLU A O 1
ATOM 1676 N N . LEU A 1 231 ? 14.265 3.377 -14.848 1.00 98.50 231 LEU A N 1
ATOM 1677 C CA . LEU A 1 231 ? 13.195 4.232 -14.333 1.00 98.50 231 LEU A CA 1
ATOM 1678 C C . LEU A 1 231 ? 13.789 5.498 -13.687 1.00 98.50 231 LEU A C 1
ATOM 1680 O O . LEU A 1 231 ? 14.863 5.435 -13.064 1.00 98.50 231 LEU A O 1
ATOM 1684 N N . PRO A 1 232 ? 13.106 6.652 -13.786 1.00 97.75 232 PRO A N 1
ATOM 1685 C CA . PRO A 1 232 ? 13.575 7.868 -13.144 1.00 97.75 232 PRO A CA 1
ATOM 1686 C C . PRO A 1 232 ? 13.678 7.658 -11.633 1.00 97.75 232 PRO A C 1
ATOM 1688 O O . PRO A 1 232 ? 12.903 6.919 -11.028 1.00 97.75 232 PRO A O 1
ATOM 1691 N N . ASN A 1 233 ? 14.649 8.306 -10.998 1.00 98.12 233 ASN A N 1
ATOM 1692 C CA . ASN A 1 233 ? 14.692 8.350 -9.539 1.00 98.12 233 ASN A CA 1
ATOM 1693 C C . ASN A 1 233 ? 13.593 9.288 -9.024 1.00 98.12 233 ASN A C 1
ATOM 1695 O O . ASN A 1 233 ? 13.220 10.246 -9.706 1.00 98.12 233 ASN A O 1
ATOM 1699 N N . VAL A 1 234 ? 13.123 9.062 -7.797 1.00 96.81 234 VAL A N 1
ATOM 1700 C CA . VAL A 1 234 ? 12.265 10.033 -7.107 1.00 96.81 234 VAL A CA 1
ATOM 1701 C C . VAL A 1 234 ? 12.988 11.381 -7.043 1.00 96.81 234 VAL A C 1
ATOM 1703 O O . VAL A 1 234 ? 14.105 11.486 -6.528 1.00 96.81 234 VAL A O 1
ATOM 1706 N N . VAL A 1 235 ? 12.342 12.410 -7.591 1.00 93.38 235 VAL A N 1
ATOM 1707 C CA . VAL A 1 235 ? 12.884 13.770 -7.695 1.00 93.38 235 VAL A CA 1
ATOM 1708 C C . VAL A 1 235 ? 13.090 14.401 -6.317 1.00 93.38 235 VAL A C 1
ATOM 1710 O O . VAL A 1 235 ? 12.308 14.177 -5.394 1.00 93.38 235 VAL A O 1
ATOM 1713 N N . ASP A 1 236 ? 14.137 15.218 -6.172 1.00 94.44 236 ASP A N 1
ATOM 1714 C CA . ASP A 1 236 ? 14.594 15.717 -4.865 1.00 94.44 236 ASP A CA 1
ATOM 1715 C C . ASP A 1 236 ? 13.520 16.466 -4.074 1.00 94.44 236 ASP A C 1
ATOM 1717 O O . ASP A 1 236 ? 13.391 16.267 -2.867 1.00 94.44 236 ASP A O 1
ATOM 1721 N N . TRP A 1 237 ? 12.707 17.279 -4.750 1.00 94.00 237 TRP A N 1
ATOM 1722 C CA . TRP A 1 237 ? 11.629 18.022 -4.098 1.00 94.00 237 TRP A CA 1
ATOM 1723 C C . TRP A 1 237 ? 10.508 17.110 -3.570 1.00 94.00 237 TRP A C 1
ATOM 1725 O O . TRP A 1 237 ? 9.793 17.506 -2.650 1.00 94.00 237 TRP A O 1
ATOM 1735 N N . TYR A 1 238 ? 10.368 15.892 -4.110 1.00 92.31 238 TYR A N 1
ATOM 1736 C CA . TYR A 1 238 ? 9.356 14.919 -3.695 1.00 92.31 238 TYR A CA 1
ATOM 1737 C C . TYR A 1 238 ? 9.841 14.006 -2.564 1.00 92.31 238 TYR A C 1
ATOM 1739 O O . TYR A 1 238 ? 9.034 13.545 -1.766 1.00 92.31 238 TYR A O 1
ATOM 1747 N N . LYS A 1 239 ? 11.154 13.781 -2.424 1.00 92.56 239 LYS A N 1
ATOM 1748 C CA . LYS A 1 239 ? 11.730 12.938 -1.356 1.00 92.56 239 LYS A CA 1
ATOM 1749 C C . LYS A 1 239 ? 11.189 13.209 0.062 1.00 92.56 239 LYS A C 1
ATOM 1751 O O . LYS A 1 239 ? 10.974 12.233 0.777 1.00 92.56 239 LYS A O 1
ATOM 1756 N N . PRO A 1 240 ? 10.940 14.461 0.504 1.00 94.75 240 PRO A N 1
ATOM 1757 C CA . PRO A 1 240 ? 10.369 14.707 1.830 1.00 94.75 240 PRO A CA 1
ATOM 1758 C C . PRO A 1 240 ? 8.847 14.497 1.917 1.00 94.75 240 PRO A C 1
ATOM 1760 O O . PRO A 1 240 ? 8.308 14.518 3.020 1.00 94.75 240 PRO A O 1
ATOM 1763 N N . VAL A 1 241 ? 8.134 14.348 0.794 1.00 94.50 241 VAL A N 1
ATOM 1764 C CA . VAL A 1 241 ? 6.664 14.271 0.767 1.00 94.50 241 VAL A CA 1
ATOM 1765 C C . VAL A 1 241 ? 6.137 13.022 1.483 1.00 94.50 241 VAL A C 1
ATOM 1767 O O . VAL A 1 241 ? 5.302 13.210 2.365 1.00 94.50 241 VAL A O 1
ATOM 1770 N N . PRO A 1 242 ? 6.617 11.787 1.213 1.00 94.25 242 PRO A N 1
ATOM 1771 C CA . PRO A 1 242 ? 6.118 10.595 1.905 1.00 94.25 242 PRO A CA 1
ATOM 1772 C C . PRO A 1 242 ? 6.215 10.692 3.432 1.00 94.25 242 PRO A C 1
ATOM 1774 O O . PRO A 1 242 ? 5.232 10.425 4.113 1.00 94.25 242 PRO A O 1
ATOM 1777 N N . GLY A 1 243 ? 7.340 11.184 3.966 1.00 95.88 243 GLY A N 1
ATOM 1778 C CA . GLY A 1 243 ? 7.512 11.377 5.411 1.00 95.88 243 GLY A CA 1
ATOM 1779 C C . GLY A 1 243 ? 6.501 12.363 6.005 1.00 95.88 243 GLY A C 1
ATOM 1780 O O . GLY A 1 243 ? 5.859 12.057 7.001 1.00 95.88 243 GLY A O 1
ATOM 1781 N N . LYS A 1 244 ? 6.264 13.501 5.338 1.00 97.88 244 LYS A N 1
ATOM 1782 C CA . LYS A 1 244 ? 5.235 14.464 5.768 1.00 97.88 244 LYS A CA 1
ATOM 1783 C C . LYS A 1 244 ? 3.825 13.875 5.718 1.00 97.88 244 LYS A C 1
ATOM 1785 O O . LYS A 1 244 ? 3.005 14.187 6.573 1.00 97.88 244 LYS A O 1
ATOM 1790 N N . VAL A 1 245 ? 3.529 13.052 4.710 1.00 98.44 245 VAL A N 1
ATOM 1791 C CA . VAL A 1 245 ? 2.230 12.370 4.602 1.00 98.44 245 VAL A CA 1
ATOM 1792 C C . VAL A 1 245 ? 2.058 11.371 5.743 1.00 98.44 245 VAL A C 1
ATOM 1794 O O . VAL A 1 245 ? 0.978 11.315 6.326 1.00 98.44 245 VAL A O 1
ATOM 1797 N N . VAL A 1 246 ? 3.110 10.631 6.097 1.00 98.56 246 VAL A N 1
ATOM 1798 C CA . VAL A 1 246 ? 3.112 9.746 7.267 1.00 98.56 246 VAL A CA 1
ATOM 1799 C C . VAL A 1 246 ? 2.823 10.537 8.542 1.00 98.56 246 VAL A C 1
ATOM 1801 O O . VAL A 1 246 ? 1.878 10.188 9.244 1.00 98.56 246 VAL A O 1
ATOM 1804 N N . ASP A 1 247 ? 3.555 11.624 8.800 1.00 98.56 247 ASP A N 1
ATOM 1805 C CA . ASP A 1 247 ? 3.375 12.448 10.004 1.00 98.56 247 ASP A CA 1
ATOM 1806 C C . ASP A 1 247 ? 1.931 12.966 10.123 1.00 98.56 247 ASP A C 1
ATOM 1808 O O . ASP A 1 247 ? 1.277 12.769 11.147 1.00 98.56 247 ASP A O 1
ATOM 1812 N N . VAL A 1 248 ? 1.383 13.524 9.037 1.00 98.62 248 VAL A N 1
ATOM 1813 C CA . VAL A 1 248 ? -0.007 14.007 9.000 1.00 98.62 248 VAL A CA 1
ATOM 1814 C C . VAL A 1 248 ? -1.008 12.881 9.263 1.00 98.62 248 VAL A C 1
ATOM 1816 O O . VAL A 1 248 ? -1.987 13.086 9.973 1.00 98.62 248 VAL A O 1
ATOM 1819 N N . ASN A 1 249 ? -0.799 11.682 8.714 1.00 98.75 249 ASN A N 1
ATOM 1820 C CA . ASN A 1 249 ? -1.739 10.576 8.918 1.00 98.75 249 ASN A CA 1
ATOM 1821 C C . ASN A 1 249 ? -1.661 9.979 10.330 1.00 98.75 249 ASN A C 1
ATOM 1823 O O . ASN A 1 249 ? -2.679 9.507 10.836 1.00 98.75 249 ASN A O 1
ATOM 1827 N N . ILE A 1 250 ? -0.502 10.049 10.992 1.00 98.62 250 ILE A N 1
ATOM 1828 C CA . ILE A 1 250 ? -0.387 9.728 12.421 1.00 98.62 250 ILE A CA 1
ATOM 1829 C C . ILE A 1 250 ? -1.191 10.744 13.240 1.00 98.62 250 ILE A C 1
ATOM 1831 O O . ILE A 1 250 ? -2.018 10.347 14.059 1.00 98.62 250 ILE A O 1
ATOM 1835 N N . GLU A 1 251 ? -1.024 12.044 12.974 1.00 98.44 251 GLU A N 1
ATOM 1836 C CA . GLU A 1 251 ? -1.795 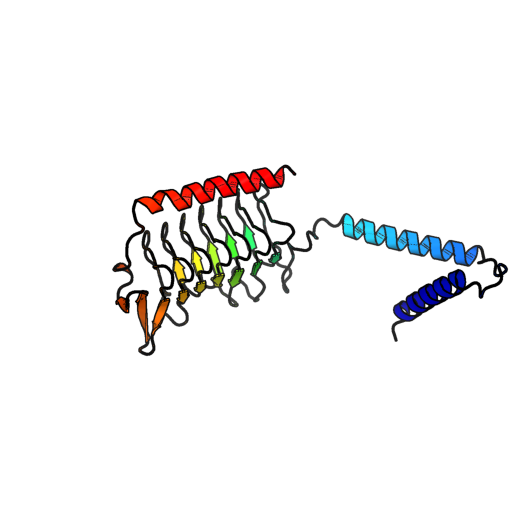13.102 13.643 1.00 98.44 251 GLU A CA 1
ATOM 1837 C C . GLU A 1 251 ? -3.309 12.952 13.413 1.00 98.44 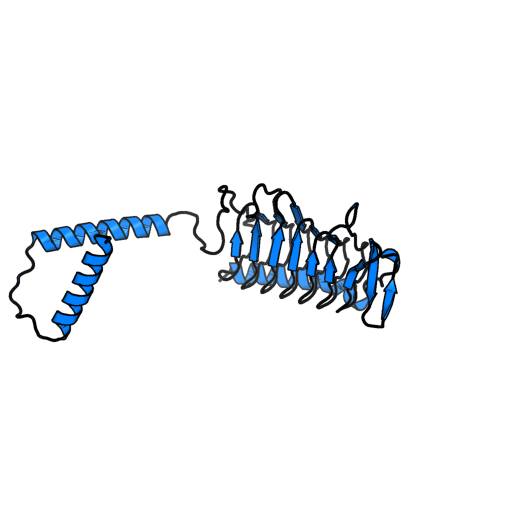251 GLU A C 1
ATOM 1839 O O . GLU A 1 251 ? -4.102 13.147 14.339 1.00 98.44 251 GLU A O 1
ATOM 1844 N N . LEU A 1 252 ? -3.726 12.556 12.203 1.00 98.12 252 LEU A N 1
ATOM 1845 C CA . LEU A 1 252 ? -5.124 12.248 11.894 1.00 98.12 252 LEU A CA 1
ATOM 1846 C C . LEU A 1 252 ? -5.630 11.058 12.711 1.00 98.12 252 LEU A C 1
ATOM 1848 O O . LEU A 1 252 ? -6.679 11.176 13.344 1.00 98.12 252 LEU A O 1
ATOM 1852 N N . ALA A 1 253 ? -4.900 9.938 12.736 1.00 97.69 253 ALA A N 1
ATOM 1853 C CA . ALA A 1 253 ? -5.280 8.765 13.522 1.00 97.69 253 ALA A CA 1
ATOM 1854 C C . ALA A 1 253 ? -5.429 9.114 15.011 1.00 97.69 253 ALA A C 1
ATOM 1856 O O . ALA A 1 253 ? -6.453 8.806 15.623 1.00 97.69 253 ALA A O 1
ATOM 1857 N N . GLU A 1 254 ? -4.466 9.841 15.581 1.00 97.06 254 GLU A N 1
ATOM 1858 C CA . GLU A 1 254 ? -4.546 10.327 16.960 1.00 97.06 254 GLU A CA 1
ATOM 1859 C C . GLU A 1 254 ? -5.727 11.275 17.192 1.00 97.06 254 GLU A C 1
ATOM 1861 O O . GLU A 1 254 ? -6.358 11.237 18.250 1.00 97.06 254 GLU A O 1
ATOM 1866 N N . GLY A 1 255 ? -6.010 12.158 16.234 1.00 97.31 255 GLY A N 1
ATOM 1867 C CA . GLY A 1 255 ? -7.116 13.105 16.301 1.00 97.31 255 GLY A CA 1
ATOM 1868 C C . GLY A 1 255 ? -8.478 12.418 16.289 1.00 97.31 255 GLY A C 1
ATOM 1869 O O . GLY A 1 255 ? -9.353 12.786 17.074 1.00 97.31 255 GLY A O 1
ATOM 1870 N N . TYR A 1 256 ? -8.655 11.405 15.440 1.00 96.56 256 TYR A N 1
ATOM 1871 C CA . TYR A 1 256 ? -9.893 10.631 15.373 1.00 96.56 256 TYR A CA 1
ATOM 1872 C C . TYR A 1 256 ? -10.095 9.729 16.592 1.00 96.56 256 TYR A C 1
ATOM 1874 O O . TYR A 1 256 ? -11.216 9.634 17.079 1.00 96.56 256 TYR A O 1
ATOM 1882 N N . LEU A 1 257 ? -9.029 9.144 17.148 1.00 92.75 257 LEU A N 1
ATOM 1883 C CA . LEU A 1 257 ? -9.108 8.326 18.367 1.00 92.75 257 LEU A CA 1
ATOM 1884 C C . LEU A 1 257 ? -9.547 9.106 19.620 1.00 92.75 257 LEU A C 1
ATOM 1886 O O . LEU A 1 257 ? -9.919 8.492 20.618 1.00 92.75 257 LEU A O 1
ATOM 1890 N N . LYS A 1 258 ? -9.473 10.443 19.600 1.00 92.88 258 LYS A N 1
ATOM 1891 C CA . LYS A 1 258 ? -9.875 11.321 20.715 1.00 92.88 258 LYS A CA 1
ATOM 1892 C C . LYS A 1 258 ? -11.346 11.757 20.657 1.00 92.88 258 LYS A C 1
ATOM 1894 O O . LYS A 1 258 ? -11.790 12.417 21.598 1.00 92.88 258 LYS A O 1
ATOM 1899 N N . LYS A 1 259 ? -12.061 11.471 19.566 1.00 76.94 259 LYS A N 1
ATOM 1900 C CA . LYS A 1 259 ? -13.479 11.821 19.386 1.00 76.94 259 LYS A CA 1
ATOM 1901 C C . LYS A 1 259 ? -14.389 10.703 19.874 1.00 76.94 259 LYS A C 1
ATOM 1903 O O . LYS A 1 259 ? -15.463 11.058 20.404 1.00 76.94 259 LYS A O 1
#

Radius of gyration: 26.24 Å; Cα contacts (8 Å, |Δi|>4): 619; chains: 1; bounding box: 81×39×58 Å